Protein AF-L0RUQ9-F1 (afdb_monomer_lite)

Radius of gyration: 34.89 Å; chains: 1; bounding box: 104×54×114 Å

Structure (mmCIF, N/CA/C/O backbone):
data_AF-L0RUQ9-F1
#
_entry.id   AF-L0RUQ9-F1
#
loop_
_atom_site.group_PDB
_atom_site.id
_atom_site.type_symbol
_atom_site.label_atom_id
_atom_site.label_alt_id
_atom_site.label_comp_id
_atom_site.label_asym_id
_atom_site.label_entity_id
_atom_site.label_seq_id
_atom_site.pdbx_PDB_ins_code
_atom_site.Cartn_x
_atom_site.Cartn_y
_atom_site.Cartn_z
_atom_site.occupancy
_atom_site.B_iso_or_equiv
_atom_site.auth_seq_id
_atom_site.auth_comp_id
_atom_site.auth_asym_id
_atom_site.auth_atom_id
_atom_site.pdbx_PDB_model_num
ATOM 1 N N . MET A 1 1 ? 51.237 6.791 -92.100 1.00 46.12 1 MET A N 1
ATOM 2 C CA . MET A 1 1 ? 50.442 5.855 -91.265 1.00 46.12 1 MET A CA 1
ATOM 3 C C . MET A 1 1 ? 50.850 5.993 -89.799 1.00 46.12 1 MET A C 1
ATOM 5 O O . MET A 1 1 ? 51.920 5.509 -89.485 1.00 46.12 1 MET A O 1
ATOM 9 N N . ASN A 1 2 ? 50.072 6.649 -88.916 1.00 49.84 2 ASN A N 1
ATOM 10 C CA . ASN A 1 2 ? 50.153 6.390 -87.453 1.00 49.84 2 ASN A CA 1
ATOM 11 C C . ASN A 1 2 ? 49.054 7.020 -86.558 1.00 49.84 2 ASN A C 1
ATOM 13 O O . ASN A 1 2 ? 49.211 7.075 -85.346 1.00 49.84 2 ASN A O 1
ATOM 17 N N . LYS A 1 3 ? 47.892 7.437 -87.088 1.00 50.59 3 LYS A N 1
ATOM 18 C CA . LYS A 1 3 ? 46.788 7.983 -86.256 1.00 50.59 3 LYS A CA 1
ATOM 19 C C . LYS A 1 3 ? 45.734 6.953 -85.799 1.00 50.59 3 LYS A C 1
ATOM 21 O O . LYS A 1 3 ? 44.790 7.316 -85.106 1.00 50.59 3 LYS A O 1
ATOM 26 N N . ARG A 1 4 ? 45.867 5.664 -86.155 1.00 50.97 4 ARG A N 1
ATOM 27 C CA . ARG A 1 4 ? 44.864 4.617 -85.831 1.00 50.97 4 ARG A CA 1
ATOM 28 C C . ARG A 1 4 ? 45.155 3.792 -84.561 1.00 50.97 4 ARG A C 1
ATOM 30 O O . ARG A 1 4 ? 44.240 3.133 -84.081 1.00 50.97 4 ARG A O 1
ATOM 37 N N . LYS A 1 5 ? 46.364 3.844 -83.978 1.00 49.47 5 LYS A N 1
ATOM 38 C CA . LYS A 1 5 ? 46.719 3.039 -82.783 1.00 49.47 5 LYS A CA 1
ATOM 39 C C . LYS A 1 5 ? 46.381 3.700 -81.432 1.00 49.47 5 LY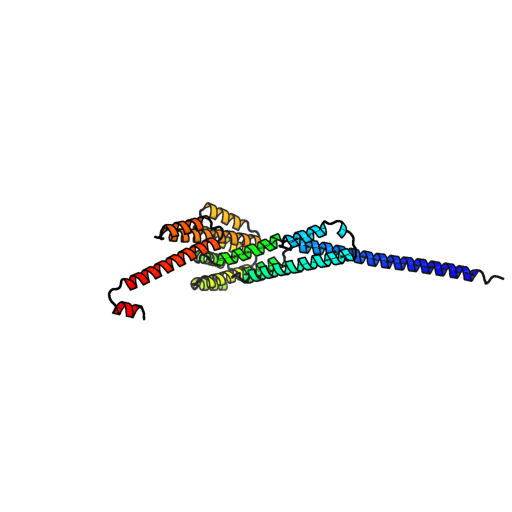S A C 1
ATOM 41 O O . LYS A 1 5 ? 46.064 2.986 -80.490 1.00 49.47 5 LYS A O 1
ATOM 46 N N . GLN A 1 6 ? 46.342 5.034 -81.335 1.00 48.69 6 GLN A N 1
ATOM 47 C CA . GLN A 1 6 ? 46.054 5.731 -80.064 1.00 48.69 6 GLN A CA 1
ATOM 48 C C . GLN A 1 6 ? 44.575 5.693 -79.633 1.00 48.69 6 GLN A C 1
ATOM 50 O O . GLN A 1 6 ? 44.293 5.644 -78.439 1.00 48.69 6 GLN A O 1
ATOM 55 N N . LYS A 1 7 ? 43.614 5.637 -80.570 1.00 46.56 7 LYS A N 1
ATOM 56 C CA . LYS A 1 7 ? 42.178 5.618 -80.220 1.00 46.56 7 LYS A CA 1
ATOM 57 C C . LYS A 1 7 ? 41.709 4.311 -79.560 1.00 46.56 7 LYS A C 1
ATOM 59 O O . LYS A 1 7 ? 40.755 4.347 -78.794 1.00 46.56 7 LYS A O 1
ATOM 64 N N . ARG A 1 8 ? 42.372 3.171 -79.806 1.00 46.38 8 ARG A N 1
ATOM 65 C CA . ARG A 1 8 ? 42.011 1.881 -79.175 1.00 46.38 8 ARG A CA 1
ATOM 66 C C . ARG A 1 8 ? 42.499 1.763 -77.727 1.00 46.38 8 ARG A C 1
ATOM 68 O O . ARG A 1 8 ? 41.815 1.152 -76.917 1.00 46.38 8 ARG A O 1
ATOM 75 N N . ILE A 1 9 ? 43.625 2.393 -77.391 1.00 47.91 9 ILE A N 1
ATOM 76 C CA . ILE A 1 9 ? 44.178 2.387 -76.026 1.00 47.91 9 ILE A CA 1
ATOM 77 C C . ILE A 1 9 ? 43.346 3.300 -75.108 1.00 47.91 9 ILE A C 1
ATOM 79 O O . ILE A 1 9 ? 43.017 2.910 -73.994 1.00 47.91 9 ILE A O 1
ATOM 83 N N . PHE A 1 10 ? 42.899 4.461 -75.603 1.00 44.94 10 PHE A N 1
ATOM 84 C CA . PHE A 1 10 ? 42.039 5.376 -74.835 1.00 44.94 10 PHE A CA 1
ATOM 85 C C . PHE A 1 10 ? 40.630 4.806 -74.566 1.00 44.94 10 PHE A C 1
ATOM 87 O O . PHE A 1 10 ? 40.060 5.029 -73.497 1.00 44.94 10 PHE A O 1
ATOM 94 N N . LEU A 1 11 ? 40.078 4.017 -75.498 1.00 43.88 11 LEU A N 1
ATOM 95 C CA . LEU A 1 11 ? 38.809 3.307 -75.283 1.00 43.88 11 LEU A CA 1
ATOM 96 C C . LEU A 1 11 ? 38.955 2.160 -74.263 1.00 43.88 11 LEU A C 1
ATOM 98 O O . LEU A 1 11 ? 38.075 1.960 -73.436 1.00 43.88 11 LEU A O 1
ATOM 102 N N . GLY A 1 12 ? 40.086 1.443 -74.275 1.00 43.81 12 GLY A N 1
ATOM 103 C CA . GLY A 1 12 ? 40.372 0.382 -73.302 1.00 43.81 12 GLY A CA 1
ATOM 104 C C . GLY A 1 12 ? 40.546 0.901 -71.870 1.00 43.81 12 GLY A C 1
ATOM 105 O O . GLY A 1 12 ? 39.986 0.326 -70.942 1.00 43.81 12 GLY A O 1
ATOM 106 N N . PHE A 1 13 ? 41.249 2.026 -71.686 1.00 45.53 13 PHE A N 1
ATOM 107 C CA . PHE A 1 13 ? 41.431 2.647 -70.366 1.00 45.53 13 PHE A CA 1
ATOM 108 C C . PHE A 1 13 ? 40.157 3.311 -69.819 1.00 45.53 13 PHE A C 1
ATOM 110 O O . PHE A 1 13 ? 39.930 3.273 -68.613 1.00 45.53 13 PHE A O 1
ATOM 117 N N . SER A 1 14 ? 39.299 3.876 -70.676 1.00 50.41 14 SER A N 1
ATOM 118 C CA . SER A 1 14 ? 38.022 4.469 -70.239 1.00 50.41 14 SER A CA 1
ATOM 119 C C . SER A 1 14 ? 36.991 3.417 -69.821 1.00 50.41 14 SER A C 1
ATOM 121 O O . SER A 1 14 ? 36.305 3.622 -68.824 1.00 50.41 14 SER A O 1
ATOM 123 N N . ILE A 1 15 ? 36.934 2.260 -70.492 1.00 48.50 15 ILE A N 1
ATOM 124 C CA . ILE A 1 15 ? 36.082 1.132 -70.076 1.00 48.50 15 ILE A CA 1
ATOM 125 C C . ILE A 1 15 ? 36.589 0.523 -68.756 1.00 48.50 15 ILE A C 1
ATOM 127 O O . ILE A 1 15 ? 35.786 0.244 -67.868 1.00 48.50 15 ILE A O 1
ATOM 131 N N . LEU A 1 16 ? 37.910 0.384 -68.576 1.00 43.59 16 LEU A N 1
ATOM 132 C CA . LEU A 1 16 ? 38.489 -0.114 -67.321 1.00 43.59 16 LEU A CA 1
ATOM 133 C C . LEU A 1 16 ? 38.236 0.851 -66.147 1.00 43.59 16 LEU A C 1
ATOM 135 O O . LEU A 1 16 ? 37.851 0.416 -65.066 1.00 43.59 16 LEU A O 1
ATOM 139 N N . ALA A 1 17 ? 38.381 2.163 -66.361 1.00 52.00 17 ALA A N 1
ATOM 140 C CA . ALA A 1 17 ? 38.096 3.180 -65.346 1.00 52.00 17 ALA A CA 1
ATOM 141 C C . ALA A 1 17 ? 36.600 3.252 -64.983 1.00 52.00 17 ALA A C 1
ATOM 143 O O . ALA A 1 17 ? 36.269 3.453 -63.816 1.00 52.00 17 ALA A O 1
ATOM 144 N N . PHE A 1 18 ? 35.699 3.036 -65.949 1.00 47.75 18 PHE A N 1
ATOM 145 C CA . PHE A 1 18 ? 34.250 2.982 -65.719 1.00 47.75 18 PHE A CA 1
ATOM 146 C C . PHE A 1 18 ? 33.821 1.708 -64.969 1.00 47.75 18 PHE A C 1
ATOM 148 O O . PHE A 1 18 ? 32.913 1.745 -64.140 1.00 47.75 18 PHE A O 1
ATOM 155 N N . LEU A 1 19 ? 34.494 0.576 -65.203 1.00 45.56 19 LEU A N 1
ATOM 156 C CA . LEU A 1 19 ? 34.263 -0.674 -64.468 1.00 45.56 19 LEU A CA 1
ATOM 157 C C . LEU A 1 19 ? 34.818 -0.624 -63.036 1.00 45.56 19 LEU A C 1
ATOM 159 O O . LEU A 1 19 ? 34.166 -1.096 -62.109 1.00 45.56 19 LEU A O 1
ATOM 163 N N . VAL A 1 20 ? 35.981 -0.001 -62.821 1.00 50.34 20 VAL A N 1
ATOM 164 C CA . VAL A 1 20 ? 36.554 0.178 -61.475 1.00 50.34 20 VAL A CA 1
ATOM 165 C C . VAL A 1 20 ? 35.748 1.191 -60.653 1.00 50.34 20 VAL A C 1
ATOM 167 O O . VAL A 1 20 ? 35.528 0.956 -59.463 1.00 50.34 20 VAL A O 1
ATOM 170 N N . SER A 1 21 ? 35.244 2.272 -61.265 1.00 49.44 21 SER A N 1
ATOM 171 C CA . SER A 1 21 ? 34.395 3.266 -60.587 1.00 49.44 21 SER A CA 1
ATOM 172 C C . SER A 1 21 ? 32.993 2.736 -60.266 1.00 49.44 21 SER A C 1
ATOM 174 O O . SER A 1 21 ? 32.465 3.005 -59.189 1.00 49.44 21 SER A O 1
ATOM 176 N N . SER A 1 22 ? 32.404 1.915 -61.142 1.00 50.03 22 SER A N 1
ATOM 177 C CA . SER A 1 22 ? 31.130 1.239 -60.862 1.00 50.03 22 SER A CA 1
ATOM 178 C C . SER A 1 22 ? 31.280 0.118 -59.830 1.00 50.03 22 SER A C 1
ATOM 180 O O . SER A 1 22 ? 30.417 -0.007 -58.968 1.00 50.03 22 SER A O 1
ATOM 182 N N . ALA A 1 23 ? 32.388 -0.630 -59.814 1.00 53.47 23 ALA A N 1
ATOM 183 C CA . ALA A 1 23 ? 32.663 -1.617 -58.767 1.00 53.47 23 ALA A CA 1
ATOM 184 C C . ALA A 1 23 ? 32.871 -0.968 -57.386 1.00 53.47 23 ALA A C 1
ATOM 186 O O . ALA A 1 23 ? 32.328 -1.456 -56.398 1.00 53.47 23 ALA A O 1
ATOM 187 N N . THR A 1 24 ? 33.586 0.161 -57.302 1.00 52.94 24 THR A N 1
ATOM 188 C CA . THR A 1 24 ? 33.735 0.915 -56.040 1.00 52.94 24 THR A CA 1
ATOM 189 C C . THR A 1 24 ? 32.438 1.596 -55.606 1.00 52.94 24 THR A C 1
ATOM 191 O O . THR A 1 24 ? 32.139 1.600 -54.412 1.00 52.94 24 THR A O 1
ATOM 194 N N . ALA A 1 25 ? 31.620 2.105 -56.533 1.00 53.22 25 ALA A N 1
ATOM 195 C CA . ALA A 1 25 ? 30.288 2.635 -56.230 1.00 53.22 25 ALA A CA 1
ATOM 196 C C . ALA A 1 25 ? 29.320 1.535 -55.754 1.00 53.22 25 ALA A C 1
ATOM 198 O O . ALA A 1 25 ? 28.625 1.707 -54.759 1.00 53.22 25 ALA A O 1
ATOM 199 N N . ILE A 1 26 ? 29.311 0.366 -56.402 1.00 54.00 26 ILE A N 1
ATOM 200 C CA . ILE A 1 26 ? 28.498 -0.785 -55.983 1.00 54.00 26 ILE A CA 1
ATOM 201 C C . ILE A 1 26 ? 28.979 -1.313 -54.630 1.00 54.00 26 ILE A C 1
ATOM 203 O O . ILE A 1 26 ? 28.145 -1.576 -53.772 1.00 54.00 26 ILE A O 1
ATOM 207 N N . TRP A 1 27 ? 30.293 -1.401 -54.397 1.00 49.66 27 TRP A N 1
ATOM 208 C CA . TRP A 1 27 ? 30.869 -1.829 -53.118 1.00 49.66 27 TRP A CA 1
ATOM 209 C C . TRP A 1 27 ? 30.574 -0.846 -51.980 1.00 49.66 27 TRP A C 1
ATOM 211 O O . TRP A 1 27 ? 30.201 -1.266 -50.890 1.00 49.66 27 TRP A O 1
ATOM 221 N N . THR A 1 28 ? 30.660 0.465 -52.223 1.00 53.38 28 THR A N 1
ATOM 222 C CA . THR A 1 28 ? 30.284 1.482 -51.224 1.00 53.38 28 THR A CA 1
ATOM 223 C C . THR A 1 28 ? 28.780 1.496 -50.954 1.00 53.38 28 THR A C 1
ATOM 225 O O . THR A 1 28 ? 28.390 1.613 -49.793 1.00 53.38 28 THR A O 1
ATOM 228 N N . ILE A 1 29 ? 27.928 1.308 -51.970 1.00 56.28 29 ILE A N 1
ATOM 229 C CA . ILE A 1 29 ? 26.465 1.184 -51.816 1.00 56.28 29 ILE A CA 1
ATOM 230 C C . ILE A 1 29 ? 26.085 -0.113 -51.084 1.00 56.28 29 ILE A C 1
ATOM 232 O O . ILE A 1 29 ? 25.212 -0.090 -50.218 1.00 56.28 29 ILE A O 1
ATOM 236 N N . TRP A 1 30 ? 26.742 -1.236 -51.385 1.00 53.12 30 TRP A N 1
ATOM 237 C CA . TRP A 1 30 ? 26.554 -2.498 -50.661 1.00 53.12 30 TRP A CA 1
ATOM 238 C C . TRP A 1 30 ? 27.002 -2.371 -49.208 1.00 53.12 30 TRP A C 1
ATOM 240 O O . TRP A 1 30 ? 26.191 -2.597 -48.317 1.00 53.12 30 TRP A O 1
ATOM 250 N N . ASN A 1 31 ? 28.217 -1.879 -48.948 1.00 54.69 31 ASN A N 1
ATOM 251 C CA . ASN A 1 31 ? 28.706 -1.676 -47.583 1.00 54.69 31 ASN A CA 1
ATOM 252 C C . ASN A 1 31 ? 27.837 -0.700 -46.784 1.00 54.69 31 ASN A C 1
ATOM 254 O O . ASN A 1 31 ? 27.581 -0.933 -45.608 1.00 54.69 31 ASN A O 1
ATOM 258 N N . THR A 1 32 ? 27.344 0.387 -47.384 1.00 56.47 32 THR A N 1
ATOM 259 C CA . THR A 1 32 ? 26.442 1.316 -46.675 1.00 56.47 32 THR A CA 1
ATOM 260 C C . THR A 1 32 ? 25.066 0.707 -46.411 1.00 56.47 32 THR A C 1
ATOM 262 O O . THR A 1 32 ? 24.493 0.951 -45.347 1.00 56.47 32 THR A O 1
ATOM 265 N N . LYS A 1 33 ? 24.536 -0.114 -47.323 1.00 59.59 33 LYS A N 1
ATOM 266 C CA . LYS A 1 33 ? 23.258 -0.818 -47.147 1.00 59.59 33 LYS A CA 1
ATOM 267 C C . LYS A 1 33 ? 23.356 -1.945 -46.114 1.00 59.59 33 LYS A C 1
ATOM 269 O O . LYS A 1 33 ? 22.476 -2.054 -45.262 1.00 59.59 33 LYS A O 1
ATOM 274 N N . ASP A 1 34 ? 24.437 -2.716 -46.136 1.00 59.06 34 ASP A N 1
ATOM 275 C CA . ASP A 1 34 ? 24.695 -3.799 -45.186 1.00 59.06 34 ASP A CA 1
ATOM 276 C C . ASP A 1 34 ? 25.001 -3.252 -43.786 1.00 59.06 34 ASP A C 1
ATOM 278 O O . ASP A 1 34 ? 24.403 -3.712 -42.812 1.00 59.06 34 ASP A O 1
ATOM 282 N N . ASN A 1 35 ? 25.793 -2.176 -43.676 1.00 61.38 35 ASN A N 1
ATOM 283 C CA . ASN A 1 35 ? 26.019 -1.479 -42.403 1.00 61.38 35 ASN A CA 1
ATOM 284 C C . ASN A 1 35 ? 24.721 -0.897 -41.821 1.00 61.38 35 ASN A C 1
ATOM 286 O O . ASN A 1 35 ? 24.500 -0.949 -40.609 1.00 61.38 35 ASN A O 1
ATOM 290 N N . LYS A 1 36 ? 23.829 -0.365 -42.667 1.00 63.22 36 LYS A N 1
ATOM 291 C CA . LYS A 1 36 ? 22.528 0.158 -42.225 1.00 63.22 36 LYS A CA 1
ATOM 292 C C . LYS A 1 36 ? 21.606 -0.958 -41.723 1.00 63.22 36 LYS A C 1
ATOM 294 O O . LYS A 1 36 ? 21.000 -0.798 -40.665 1.00 63.22 36 LYS A O 1
ATOM 299 N N . ASN A 1 37 ? 21.536 -2.085 -42.433 1.00 63.91 37 ASN A N 1
ATOM 300 C CA . ASN A 1 37 ? 20.735 -3.247 -42.031 1.00 63.91 37 ASN A CA 1
ATOM 301 C C . ASN A 1 37 ? 21.266 -3.898 -40.747 1.00 63.91 37 ASN A C 1
ATOM 303 O O . ASN A 1 37 ? 20.485 -4.327 -39.900 1.00 63.91 37 ASN A O 1
ATOM 307 N N . PHE A 1 38 ? 22.587 -3.957 -40.578 1.00 68.50 38 PHE A N 1
ATOM 308 C CA . PHE A 1 38 ? 23.215 -4.434 -39.348 1.00 68.50 38 PHE A CA 1
ATOM 309 C C . PHE A 1 38 ? 22.899 -3.509 -38.163 1.00 68.50 38 PHE A C 1
ATOM 311 O O . PHE A 1 38 ? 22.444 -3.980 -37.123 1.00 68.50 38 PHE A O 1
ATOM 318 N N . SER A 1 39 ? 23.009 -2.188 -38.351 1.00 78.62 39 SER A N 1
ATOM 319 C CA . SER A 1 39 ? 22.650 -1.201 -37.323 1.00 78.62 39 SER A CA 1
ATOM 320 C C . SER A 1 39 ? 21.162 -1.243 -36.940 1.00 78.62 39 SER A C 1
ATOM 322 O O . SER A 1 39 ? 20.822 -1.113 -35.764 1.00 78.62 39 SER A O 1
ATOM 324 N N . GLU A 1 40 ? 20.252 -1.435 -37.903 1.00 82.62 40 GLU A N 1
ATOM 325 C CA . GLU A 1 40 ? 18.818 -1.614 -37.623 1.00 82.62 40 GLU A CA 1
ATOM 326 C C . GLU A 1 40 ? 18.562 -2.900 -36.830 1.00 82.62 40 GLU A C 1
ATOM 328 O O . GLU A 1 40 ? 17.836 -2.888 -35.835 1.00 82.62 40 GLU A O 1
ATOM 333 N N . TYR A 1 41 ? 19.195 -3.998 -37.234 1.00 85.12 41 TYR A N 1
ATOM 334 C CA . TYR A 1 41 ? 19.076 -5.282 -36.559 1.00 85.12 41 TYR A CA 1
ATOM 335 C C . TYR A 1 41 ? 19.571 -5.218 -35.102 1.00 85.12 41 TYR A C 1
ATOM 337 O O . TYR A 1 41 ? 18.863 -5.659 -34.196 1.00 85.12 41 TYR A O 1
ATOM 345 N N . GLU A 1 42 ? 20.727 -4.603 -34.838 1.00 86.50 42 GLU A N 1
ATOM 346 C CA . GLU A 1 42 ? 21.227 -4.424 -33.469 1.00 86.50 42 GLU A CA 1
ATOM 347 C C . GLU A 1 42 ? 20.263 -3.609 -32.600 1.00 86.50 42 GLU A C 1
ATOM 349 O O . GLU A 1 42 ? 19.994 -3.985 -31.455 1.00 86.50 42 GLU A O 1
ATOM 354 N N . LYS A 1 43 ? 19.691 -2.528 -33.147 1.00 91.81 43 LYS A N 1
ATOM 355 C CA . LYS A 1 43 ? 18.683 -1.718 -32.444 1.00 91.81 43 LYS A CA 1
ATOM 356 C C . LYS A 1 43 ? 17.463 -2.549 -32.065 1.00 91.81 43 LYS A C 1
ATOM 358 O O . LYS A 1 43 ? 17.014 -2.465 -30.924 1.00 91.81 43 LYS A O 1
ATOM 363 N N . LEU A 1 44 ? 16.974 -3.387 -32.979 1.00 93.31 44 LEU A N 1
ATOM 364 C CA . LEU A 1 44 ? 15.847 -4.281 -32.719 1.00 93.31 44 LEU A CA 1
ATOM 365 C C . LEU A 1 44 ? 16.174 -5.315 -31.633 1.00 93.31 44 LEU A C 1
ATOM 367 O O . LEU A 1 44 ? 15.354 -5.563 -30.755 1.00 93.31 44 LEU A O 1
ATOM 371 N N . ILE A 1 45 ? 17.381 -5.887 -31.622 1.00 92.38 45 ILE A N 1
ATOM 372 C CA . ILE A 1 45 ? 17.792 -6.820 -30.562 1.00 92.38 45 ILE A CA 1
ATOM 373 C C . ILE A 1 45 ? 17.850 -6.129 -29.194 1.00 92.38 45 ILE A C 1
ATOM 375 O O . ILE A 1 45 ? 17.398 -6.698 -28.197 1.00 92.38 45 ILE A O 1
ATOM 379 N N . GLN A 1 46 ? 18.379 -4.905 -29.122 1.00 93.56 46 GLN A N 1
ATOM 380 C CA . GLN A 1 46 ? 18.401 -4.141 -27.870 1.00 93.56 46 GLN A CA 1
ATOM 381 C C . GLN A 1 46 ? 16.994 -3.764 -27.405 1.00 93.56 46 GLN A C 1
ATOM 383 O O . GLN A 1 46 ? 16.685 -3.856 -26.217 1.00 93.56 46 GLN A O 1
ATOM 388 N N . GLU A 1 47 ? 16.121 -3.398 -28.337 1.00 95.94 47 GLU A N 1
ATOM 389 C CA . GLU A 1 47 ? 14.719 -3.126 -28.055 1.00 95.94 47 GLU A CA 1
ATOM 390 C C . GLU A 1 47 ? 13.992 -4.374 -27.540 1.00 95.94 47 GLU A C 1
ATOM 392 O O . GLU A 1 47 ? 13.341 -4.311 -26.502 1.00 95.94 47 GLU A O 1
ATOM 397 N N . LEU A 1 48 ? 14.186 -5.536 -28.168 1.00 95.69 48 LEU A N 1
ATOM 398 C CA . LEU A 1 48 ? 13.627 -6.802 -27.693 1.00 95.69 48 LEU A CA 1
ATOM 399 C C . LEU A 1 48 ? 14.109 -7.145 -26.275 1.00 95.69 48 LEU A C 1
ATOM 401 O O . LEU A 1 48 ? 13.301 -7.529 -25.431 1.00 95.69 48 LEU A O 1
ATOM 405 N N . LYS A 1 49 ? 15.405 -6.961 -25.978 1.00 95.75 49 LYS A N 1
ATOM 406 C CA . LYS A 1 49 ? 15.955 -7.138 -24.620 1.00 95.75 49 LYS A CA 1
ATOM 407 C C . LYS A 1 49 ? 15.304 -6.190 -23.614 1.00 95.75 49 LYS A C 1
ATOM 409 O O . LYS A 1 49 ? 14.967 -6.617 -22.511 1.00 95.75 49 LYS A O 1
ATOM 414 N N . LYS A 1 50 ? 15.117 -4.922 -23.987 1.00 96.06 50 LYS A N 1
ATOM 415 C CA . LYS A 1 50 ? 14.459 -3.917 -23.146 1.00 96.06 50 LYS A CA 1
ATOM 416 C C . LYS A 1 50 ? 13.012 -4.313 -22.848 1.00 96.06 50 LYS A C 1
ATOM 418 O O . LYS A 1 50 ? 12.632 -4.365 -21.685 1.00 96.06 50 LYS A O 1
ATOM 423 N N . GLU A 1 51 ? 12.227 -4.637 -23.870 1.00 96.38 51 GLU A N 1
ATOM 424 C CA . GLU A 1 51 ? 10.810 -4.982 -23.709 1.00 96.38 51 GLU A CA 1
ATOM 425 C C . GLU A 1 51 ? 10.618 -6.281 -22.910 1.00 96.38 51 GLU A C 1
ATOM 427 O O . GLU A 1 51 ? 9.776 -6.337 -22.012 1.00 96.38 51 GLU A O 1
ATOM 432 N N . LYS A 1 52 ? 11.471 -7.288 -23.148 1.00 96.44 52 LYS A N 1
ATOM 433 C CA . LYS A 1 52 ? 11.552 -8.526 -22.353 1.00 96.44 52 LYS A CA 1
ATOM 434 C C . LYS A 1 52 ? 11.805 -8.258 -20.872 1.00 96.44 52 LYS A C 1
ATOM 436 O O . LYS A 1 52 ? 11.251 -8.943 -20.016 1.00 96.44 52 LYS A O 1
ATOM 441 N N . ASN A 1 53 ? 12.675 -7.300 -20.559 1.00 96.50 53 ASN A N 1
ATOM 442 C CA . ASN A 1 53 ? 12.984 -6.963 -19.176 1.00 96.50 53 ASN A CA 1
ATOM 443 C C . ASN A 1 53 ? 11.819 -6.258 -18.483 1.00 96.50 53 ASN A C 1
ATOM 445 O O . ASN A 1 53 ? 11.757 -6.326 -17.264 1.00 96.50 53 ASN A O 1
ATOM 449 N N . LEU A 1 54 ? 10.909 -5.617 -19.219 1.00 96.19 54 LEU A N 1
ATOM 450 C CA . LEU A 1 54 ? 9.785 -4.854 -18.669 1.00 96.19 54 LEU A CA 1
ATOM 451 C C . LEU A 1 54 ? 8.494 -5.670 -18.508 1.00 96.19 54 LEU A C 1
ATOM 453 O O . LEU A 1 54 ? 7.683 -5.338 -17.640 1.00 96.19 54 LEU A O 1
ATOM 457 N N . VAL A 1 55 ? 8.304 -6.716 -19.316 1.00 96.81 55 VAL A N 1
ATOM 458 C CA . VAL A 1 55 ? 7.052 -7.488 -19.354 1.00 96.81 55 VAL A CA 1
ATOM 459 C C . VAL A 1 55 ? 6.874 -8.388 -18.140 1.00 96.81 55 VAL A C 1
ATOM 461 O O . VAL A 1 55 ? 7.802 -9.079 -17.716 1.00 96.81 55 VAL A O 1
ATOM 464 N N . LEU A 1 56 ? 5.668 -8.364 -17.561 1.00 96.56 56 LEU A N 1
ATOM 465 C CA . LEU A 1 56 ? 5.298 -9.223 -16.434 1.00 96.56 56 LEU A CA 1
ATOM 466 C C . LEU A 1 56 ? 4.879 -10.614 -16.906 1.00 96.56 56 LEU A C 1
ATOM 468 O O . LEU A 1 56 ? 5.185 -11.599 -16.237 1.00 96.56 56 LEU A O 1
ATOM 472 N N . SER A 1 57 ? 4.180 -10.701 -18.042 1.00 96.56 57 SER A N 1
ATOM 473 C CA . SER A 1 57 ? 3.687 -11.964 -18.593 1.00 96.56 57 SER A CA 1
ATOM 474 C C . SER A 1 57 ? 4.823 -12.984 -18.813 1.00 96.56 57 SER A C 1
ATOM 476 O O . SER A 1 57 ? 5.697 -12.755 -19.659 1.00 96.56 57 SER A O 1
ATOM 478 N N . PRO A 1 58 ? 4.799 -14.144 -18.118 1.00 95.56 58 PRO A N 1
ATOM 479 C CA . PRO A 1 58 ? 5.817 -15.183 -18.282 1.00 95.56 58 PRO A CA 1
ATOM 480 C C . PRO A 1 58 ? 5.890 -15.727 -19.711 1.00 95.56 58 PRO A C 1
ATOM 482 O O . PRO A 1 58 ? 6.976 -16.008 -20.211 1.00 95.56 58 PRO A O 1
ATOM 485 N N . GLU A 1 59 ? 4.745 -15.832 -20.386 1.00 96.69 59 GLU A N 1
ATOM 486 C CA . GLU A 1 59 ? 4.648 -16.293 -21.773 1.00 96.69 59 GLU A CA 1
ATOM 487 C C . GLU A 1 59 ? 5.401 -15.362 -22.731 1.00 96.69 59 GLU A C 1
ATOM 489 O O . GLU A 1 59 ? 6.242 -15.808 -23.510 1.00 96.69 59 GLU A O 1
ATOM 494 N N . HIS A 1 60 ? 5.158 -14.053 -22.635 1.00 97.06 60 HIS A N 1
ATOM 495 C CA . HIS A 1 60 ? 5.793 -13.054 -23.498 1.00 97.06 60 HIS A CA 1
ATOM 496 C C . HIS A 1 60 ? 7.288 -12.912 -23.196 1.00 97.06 60 HIS A C 1
ATOM 498 O O . HIS A 1 60 ? 8.096 -12.730 -24.109 1.00 97.06 60 HIS A O 1
ATOM 504 N N . LYS A 1 61 ? 7.672 -13.062 -21.923 1.00 95.75 61 LYS A N 1
ATOM 505 C CA . LYS A 1 61 ? 9.076 -13.103 -21.511 1.00 95.75 61 LYS A CA 1
ATOM 506 C C . LYS A 1 61 ? 9.796 -14.305 -22.116 1.00 95.75 61 LYS A C 1
ATOM 508 O O . LYS A 1 61 ? 10.832 -14.124 -22.755 1.00 95.75 61 LYS A O 1
ATOM 513 N N . LYS A 1 62 ? 9.209 -15.502 -21.994 1.00 95.31 62 LYS A N 1
ATOM 514 C CA . LYS A 1 62 ? 9.734 -16.728 -22.605 1.00 95.31 62 LYS A CA 1
ATOM 515 C C . LYS A 1 62 ? 9.841 -16.585 -24.121 1.00 95.31 62 LYS A C 1
ATOM 517 O O . LYS A 1 62 ? 10.879 -16.894 -24.685 1.00 95.31 62 LYS A O 1
ATOM 522 N N . LYS A 1 63 ? 8.824 -16.022 -24.777 1.00 94.56 63 LYS A N 1
ATOM 523 C CA . LYS A 1 63 ? 8.835 -15.777 -26.225 1.00 94.56 63 LYS A CA 1
ATOM 524 C C . LYS A 1 63 ? 10.007 -14.899 -26.672 1.00 94.56 63 LYS A C 1
ATOM 526 O O . LYS A 1 63 ? 10.661 -15.212 -27.665 1.00 94.56 63 LYS A O 1
ATOM 531 N N . ALA A 1 64 ? 10.294 -13.816 -25.949 1.00 95.00 64 ALA A N 1
ATOM 532 C CA . ALA A 1 64 ? 11.481 -13.004 -26.214 1.00 95.00 64 ALA A CA 1
ATOM 533 C C . ALA A 1 64 ? 12.785 -13.767 -25.958 1.00 95.00 64 ALA A C 1
ATOM 535 O O . ALA A 1 64 ? 13.729 -13.620 -26.728 1.00 95.00 64 ALA A O 1
ATOM 536 N N . GLU A 1 65 ? 12.860 -14.558 -24.888 1.00 94.50 65 GLU A N 1
ATOM 537 C CA . GLU A 1 65 ? 14.046 -15.357 -24.557 1.00 94.50 65 GLU A CA 1
ATOM 538 C C . GLU A 1 65 ? 14.329 -16.423 -25.614 1.00 94.50 65 GLU A C 1
ATOM 540 O O . GLU A 1 65 ? 15.456 -16.512 -26.097 1.00 94.50 65 GLU A O 1
ATOM 545 N N . ASP A 1 66 ? 13.303 -17.152 -26.044 1.00 92.50 66 ASP A N 1
ATOM 546 C CA . ASP A 1 66 ? 13.383 -18.133 -27.124 1.00 92.50 66 ASP A CA 1
ATOM 547 C C . ASP A 1 66 ? 13.881 -17.471 -28.415 1.00 92.50 66 ASP A C 1
ATOM 549 O O . ASP A 1 66 ? 14.732 -18.019 -29.117 1.00 92.50 66 ASP A O 1
ATOM 553 N N . PHE A 1 67 ? 13.409 -16.256 -28.710 1.00 90.38 67 PHE A N 1
ATOM 554 C CA . PHE A 1 67 ? 13.865 -15.503 -29.873 1.00 90.38 67 PHE A CA 1
ATOM 555 C C . PHE A 1 67 ? 15.335 -15.069 -29.749 1.00 90.38 67 PHE A C 1
ATOM 557 O O . PHE A 1 67 ? 16.115 -15.263 -30.680 1.00 90.38 67 PHE A O 1
ATOM 564 N N . LEU A 1 68 ? 15.730 -14.507 -28.603 1.00 90.62 68 LEU A N 1
ATOM 565 C CA . LEU A 1 68 ? 17.091 -14.018 -28.350 1.00 90.62 68 LEU A CA 1
ATOM 566 C C . LEU A 1 68 ? 18.135 -15.144 -28.311 1.00 90.62 68 LEU A C 1
ATOM 568 O O . LEU A 1 68 ? 19.291 -14.918 -28.669 1.00 90.62 68 LEU A O 1
ATOM 572 N N . ASN A 1 69 ? 17.739 -16.344 -27.884 1.00 91.12 69 ASN A N 1
ATOM 573 C CA . ASN A 1 69 ? 18.642 -17.483 -27.724 1.00 91.12 69 ASN A CA 1
ATOM 574 C C . ASN A 1 69 ? 18.748 -18.359 -28.980 1.00 91.12 69 ASN A C 1
ATOM 576 O O . ASN A 1 69 ? 19.691 -19.142 -29.100 1.00 91.12 69 ASN A O 1
ATOM 580 N N . ASN A 1 70 ? 17.817 -18.242 -29.930 1.00 87.50 70 ASN A N 1
ATOM 581 C CA . ASN A 1 70 ? 17.793 -19.106 -31.104 1.00 87.50 70 ASN A CA 1
ATOM 582 C C . ASN A 1 70 ? 18.867 -18.695 -32.142 1.00 87.50 70 ASN A C 1
ATOM 584 O O . ASN A 1 70 ? 18.823 -17.579 -32.672 1.00 87.50 70 ASN A O 1
ATOM 588 N N . PRO A 1 71 ? 19.802 -19.600 -32.506 1.00 84.81 71 PRO A N 1
ATOM 589 C CA . PRO A 1 71 ? 20.868 -19.317 -33.470 1.00 84.81 71 PRO A CA 1
ATOM 590 C C . PRO A 1 71 ? 20.372 -18.836 -34.836 1.00 84.81 71 PRO A C 1
ATOM 592 O O . PRO A 1 71 ? 21.037 -18.015 -35.465 1.00 84.81 71 PRO A O 1
ATOM 595 N N . ARG A 1 72 ? 19.189 -19.287 -35.280 1.00 81.19 72 ARG A N 1
ATOM 596 C CA . ARG A 1 72 ? 18.582 -18.889 -36.562 1.00 81.19 72 ARG A CA 1
ATOM 597 C C . ARG A 1 72 ? 18.411 -17.378 -36.672 1.00 81.19 72 ARG A C 1
ATOM 599 O O . ARG A 1 72 ? 18.499 -16.826 -37.769 1.00 81.19 72 ARG A O 1
ATOM 606 N N . TYR A 1 73 ? 18.158 -16.716 -35.548 1.00 78.75 73 TYR A N 1
ATOM 607 C CA . TYR A 1 73 ? 17.874 -15.292 -35.529 1.00 78.75 73 TYR A CA 1
ATOM 608 C C . TYR A 1 73 ? 19.106 -14.429 -35.317 1.00 78.75 73 TYR A C 1
ATOM 610 O O . TYR A 1 73 ? 18.936 -13.221 -35.361 1.00 78.75 73 TYR A O 1
ATOM 618 N N . LYS A 1 74 ? 20.314 -14.998 -35.153 1.00 75.44 74 LYS A N 1
ATOM 619 C CA . LYS A 1 74 ? 21.570 -14.246 -34.946 1.00 75.44 74 LYS A CA 1
ATOM 620 C C . LYS A 1 74 ? 22.077 -13.509 -36.192 1.00 75.44 74 LYS A C 1
ATOM 622 O O . LYS A 1 74 ? 22.881 -12.593 -36.065 1.00 75.44 74 LYS A O 1
ATOM 627 N N . ASN A 1 75 ? 21.605 -13.888 -37.379 1.00 78.31 75 ASN A N 1
ATOM 628 C CA . ASN A 1 75 ? 22.017 -13.265 -38.636 1.00 78.31 75 ASN A CA 1
ATOM 629 C C . ASN A 1 75 ? 21.038 -12.155 -39.045 1.00 78.31 75 ASN A C 1
ATOM 631 O O . ASN A 1 75 ? 19.818 -12.360 -39.021 1.00 78.31 75 ASN A O 1
ATOM 635 N N . SER A 1 76 ? 21.578 -11.012 -39.484 1.00 78.75 76 SER A N 1
ATOM 636 C CA . SER A 1 76 ? 20.797 -9.897 -40.032 1.00 78.75 76 SER A CA 1
ATOM 637 C C . SER A 1 76 ? 20.268 -10.259 -41.424 1.00 78.75 76 SER A C 1
ATOM 639 O O . SER A 1 76 ? 20.959 -10.133 -42.432 1.00 78.75 76 SER A O 1
ATOM 641 N N . SER A 1 77 ? 19.039 -10.774 -41.472 1.00 82.88 77 SER A N 1
ATOM 642 C CA . SER A 1 77 ? 18.302 -11.053 -42.707 1.00 82.88 77 SER A CA 1
ATOM 643 C C . SER A 1 77 ? 16.957 -10.332 -42.689 1.00 82.88 77 SER A C 1
ATOM 645 O O . SER A 1 77 ? 16.376 -10.108 -41.626 1.00 82.88 77 SER A O 1
ATOM 647 N N . LYS A 1 78 ? 16.421 -9.999 -43.870 1.00 83.50 78 LYS A N 1
ATOM 648 C CA . LYS A 1 78 ? 15.118 -9.325 -43.993 1.00 83.50 78 LYS A CA 1
ATOM 649 C C . LYS A 1 78 ? 13.990 -10.109 -43.305 1.00 83.50 78 LYS A C 1
ATOM 651 O O . LYS A 1 78 ? 13.181 -9.522 -42.599 1.00 83.50 78 LYS A O 1
ATOM 656 N N . GLU A 1 79 ? 13.963 -11.434 -43.470 1.00 86.19 79 GLU A N 1
ATOM 657 C CA . GLU A 1 79 ? 12.976 -12.307 -42.817 1.00 86.19 79 GLU A CA 1
ATOM 658 C C . GLU A 1 79 ? 13.107 -12.266 -41.286 1.00 86.19 79 GLU A C 1
ATOM 660 O O . GLU A 1 79 ? 12.105 -12.173 -40.576 1.00 86.19 79 GLU A O 1
ATOM 665 N N . ASN A 1 80 ? 14.339 -12.298 -40.766 1.00 85.75 80 ASN A N 1
ATOM 666 C CA . ASN A 1 80 ? 14.592 -12.237 -39.328 1.00 85.75 80 ASN A CA 1
ATOM 667 C C . ASN A 1 80 ? 14.202 -10.874 -38.744 1.00 85.75 80 ASN A C 1
ATOM 669 O O . ASN A 1 80 ? 13.576 -10.833 -37.688 1.00 85.75 80 ASN A O 1
ATOM 673 N N . ILE A 1 81 ? 14.510 -9.775 -39.441 1.00 87.62 81 ILE A N 1
ATOM 674 C CA . ILE A 1 81 ? 14.132 -8.410 -39.046 1.00 87.62 81 ILE A CA 1
ATOM 675 C C . ILE A 1 81 ? 12.610 -8.290 -38.888 1.00 87.62 81 ILE A C 1
ATOM 677 O O . ILE A 1 81 ? 12.140 -7.814 -37.855 1.00 87.62 81 ILE A O 1
ATOM 681 N N . GLU A 1 82 ? 11.828 -8.768 -39.860 1.00 90.44 82 GLU A N 1
ATOM 682 C CA . GLU A 1 82 ? 10.359 -8.713 -39.791 1.00 90.44 82 GLU A CA 1
ATOM 683 C C . GLU A 1 82 ? 9.793 -9.567 -38.648 1.00 90.44 82 GLU A C 1
ATOM 685 O O . GLU A 1 82 ? 8.886 -9.141 -37.927 1.00 90.44 82 GLU A O 1
ATOM 690 N N . LYS A 1 83 ? 10.369 -10.751 -38.408 1.00 91.19 83 LYS A N 1
ATOM 691 C CA . LYS A 1 83 ? 9.978 -11.589 -37.265 1.00 91.19 83 LYS A CA 1
ATOM 692 C C . LYS A 1 83 ? 10.287 -10.918 -35.926 1.00 91.19 83 LYS A C 1
ATOM 694 O O . LYS A 1 83 ? 9.425 -10.939 -35.048 1.00 91.19 83 LYS A O 1
ATOM 699 N N . ILE A 1 84 ? 11.458 -10.289 -35.780 1.00 91.00 84 ILE A N 1
ATOM 700 C CA . ILE A 1 84 ? 11.813 -9.531 -34.570 1.00 91.00 84 ILE A CA 1
ATOM 701 C C . ILE A 1 84 ? 10.809 -8.400 -34.349 1.00 91.00 84 ILE A C 1
ATOM 703 O O . ILE A 1 84 ? 10.270 -8.278 -33.252 1.00 91.00 84 ILE A O 1
ATOM 707 N N . LYS A 1 85 ? 10.510 -7.606 -35.386 1.00 93.81 85 LYS A N 1
ATOM 708 C CA . LYS A 1 85 ? 9.541 -6.500 -35.305 1.00 93.81 85 LYS A CA 1
ATOM 709 C C . LYS A 1 85 ? 8.173 -6.976 -34.823 1.00 93.81 85 LYS A C 1
ATOM 711 O O . LYS A 1 85 ? 7.582 -6.339 -33.951 1.00 93.81 85 LYS A O 1
ATOM 716 N N . LYS A 1 86 ? 7.689 -8.112 -35.338 1.00 95.31 86 LYS A N 1
ATOM 717 C CA . LYS A 1 86 ? 6.420 -8.710 -34.900 1.00 95.31 86 LYS A CA 1
ATOM 718 C C . LYS A 1 86 ? 6.452 -9.092 -33.417 1.00 95.31 86 LYS A C 1
ATOM 720 O O . LYS A 1 86 ? 5.545 -8.713 -32.683 1.00 95.31 86 LYS A O 1
ATOM 725 N N . VAL A 1 87 ? 7.502 -9.784 -32.970 1.00 95.12 87 VAL A N 1
ATOM 726 C CA . VAL A 1 87 ? 7.649 -10.187 -31.559 1.00 95.12 87 VAL A CA 1
ATOM 727 C C . VAL A 1 87 ? 7.763 -8.967 -30.641 1.00 95.12 87 VAL A C 1
ATOM 729 O O . VAL A 1 87 ? 7.084 -8.913 -29.620 1.00 95.12 87 VAL A O 1
ATOM 732 N N . ILE A 1 88 ? 8.559 -7.960 -31.014 1.00 97.19 88 ILE A N 1
ATOM 733 C CA . ILE A 1 88 ? 8.667 -6.699 -30.263 1.00 97.19 88 ILE A CA 1
ATOM 734 C C . ILE A 1 88 ? 7.298 -6.036 -30.133 1.00 97.19 88 ILE A C 1
ATOM 736 O O . ILE A 1 88 ? 6.935 -5.619 -29.038 1.00 97.19 88 ILE A O 1
ATOM 740 N N . LYS A 1 89 ? 6.537 -5.940 -31.230 1.00 97.62 89 LYS A N 1
ATOM 741 C CA . LYS A 1 89 ? 5.205 -5.327 -31.219 1.00 97.62 89 LYS A CA 1
ATOM 742 C C . LYS A 1 89 ? 4.271 -6.041 -30.243 1.00 97.62 89 LYS A C 1
ATOM 744 O O . LYS A 1 89 ? 3.676 -5.386 -29.399 1.00 97.62 89 LYS A O 1
ATOM 749 N N . GLU A 1 90 ? 4.197 -7.366 -30.314 1.00 97.38 90 GLU A N 1
ATOM 750 C CA . GLU A 1 90 ? 3.350 -8.160 -29.417 1.00 97.38 90 GLU A CA 1
ATOM 751 C C . GLU A 1 90 ? 3.731 -7.965 -27.938 1.00 97.38 90 GLU A C 1
ATOM 753 O O . GLU A 1 90 ? 2.861 -7.758 -27.093 1.00 97.38 90 GLU A O 1
ATOM 758 N N . ILE A 1 91 ? 5.030 -7.956 -27.615 1.00 97.81 91 ILE A N 1
ATOM 759 C CA . ILE A 1 91 ? 5.498 -7.730 -26.239 1.00 97.81 91 ILE A CA 1
ATOM 760 C C . ILE A 1 91 ? 5.205 -6.296 -25.786 1.00 97.81 91 ILE A C 1
ATOM 762 O O . ILE A 1 91 ? 4.788 -6.097 -24.647 1.00 97.81 91 ILE A O 1
ATOM 766 N N . LYS A 1 92 ? 5.370 -5.298 -26.661 1.00 97.44 92 LYS A N 1
ATOM 767 C CA . LYS A 1 92 ? 5.018 -3.900 -26.370 1.00 97.44 92 LYS A CA 1
ATOM 768 C C . LYS A 1 92 ? 3.533 -3.724 -26.093 1.00 97.44 92 LYS A C 1
ATOM 770 O O . LYS A 1 92 ? 3.172 -3.037 -25.142 1.00 97.44 92 LYS A O 1
ATOM 775 N N . ASP A 1 93 ? 2.678 -4.341 -26.900 1.00 98.00 93 ASP A N 1
ATOM 776 C CA . ASP A 1 93 ? 1.228 -4.278 -26.725 1.00 98.00 93 ASP A CA 1
ATOM 777 C C . ASP A 1 93 ? 0.827 -4.876 -25.366 1.00 98.00 93 ASP A C 1
ATOM 779 O O . ASP A 1 93 ? 0.071 -4.257 -24.609 1.00 98.00 93 ASP A O 1
ATOM 783 N N . GLN A 1 94 ? 1.426 -6.011 -24.993 1.00 97.94 94 GLN A N 1
ATOM 784 C CA . GLN A 1 94 ? 1.243 -6.611 -23.671 1.00 97.94 94 GLN A CA 1
ATOM 785 C C . GLN A 1 94 ? 1.794 -5.719 -22.542 1.00 97.94 94 GLN A C 1
ATOM 787 O O . GLN A 1 94 ? 1.110 -5.497 -21.541 1.00 97.94 94 GLN A O 1
ATOM 792 N N . ASN A 1 95 ? 2.988 -5.143 -22.707 1.00 96.69 95 ASN A N 1
ATOM 793 C CA . ASN A 1 95 ? 3.580 -4.195 -21.758 1.00 96.69 95 ASN A CA 1
ATOM 794 C C . ASN A 1 95 ? 2.675 -2.985 -21.510 1.00 96.69 95 ASN A C 1
ATOM 796 O O . ASN A 1 95 ? 2.491 -2.576 -20.359 1.00 96.69 95 ASN A O 1
ATOM 800 N N . ASN A 1 96 ? 2.095 -2.438 -22.579 1.00 96.81 96 ASN A N 1
ATOM 801 C CA . ASN A 1 96 ? 1.169 -1.313 -22.536 1.00 96.81 96 ASN A CA 1
ATOM 802 C C . ASN A 1 96 ? -0.123 -1.673 -21.800 1.00 96.81 96 ASN A C 1
ATOM 804 O O . ASN A 1 96 ? -0.598 -0.876 -20.991 1.00 96.81 96 ASN A O 1
ATOM 808 N N . LYS A 1 97 ? -0.676 -2.868 -22.040 1.00 97.75 97 LYS A N 1
ATOM 809 C CA . LYS A 1 97 ? -1.847 -3.371 -21.310 1.00 97.75 97 LYS A CA 1
ATOM 810 C C . LYS A 1 97 ? -1.563 -3.475 -19.810 1.00 97.75 97 LYS A C 1
ATOM 812 O O . LYS A 1 97 ? -2.299 -2.908 -19.011 1.00 97.75 97 LYS A O 1
ATOM 817 N N . GLU A 1 98 ? -0.459 -4.115 -19.437 1.00 97.62 98 GLU A N 1
ATOM 818 C CA . GLU A 1 98 ? -0.043 -4.245 -18.036 1.00 97.62 98 GLU A CA 1
ATOM 819 C C . GLU A 1 98 ? 0.200 -2.880 -17.370 1.00 97.62 98 GLU A C 1
ATOM 821 O O . GLU A 1 98 ? -0.151 -2.687 -16.209 1.00 97.62 98 GLU A O 1
ATOM 826 N N . ASN A 1 99 ? 0.784 -1.912 -18.088 1.00 96.62 99 ASN A N 1
ATOM 827 C CA . ASN A 1 99 ? 0.979 -0.556 -17.567 1.00 96.62 99 ASN A CA 1
ATOM 828 C C . ASN A 1 99 ? -0.355 0.151 -17.315 1.00 96.62 99 ASN A C 1
ATOM 830 O O . ASN A 1 99 ? -0.510 0.776 -16.268 1.00 96.62 99 ASN A O 1
ATOM 834 N N . LYS A 1 100 ? -1.320 0.035 -18.238 1.00 97.69 100 LYS A N 1
ATOM 835 C CA . LYS A 1 100 ? -2.671 0.585 -18.054 1.00 97.69 100 LYS A CA 1
ATOM 836 C C . LYS A 1 100 ? -3.350 -0.015 -16.827 1.00 97.69 100 LYS A C 1
ATOM 838 O O . LYS A 1 100 ? -3.819 0.737 -15.987 1.00 97.69 100 LYS A O 1
ATOM 843 N N . GLU A 1 101 ? -3.294 -1.337 -16.661 1.00 97.62 101 GLU A N 1
ATOM 844 C CA . GLU A 1 101 ? -3.840 -2.005 -15.472 1.00 97.62 101 GLU A CA 1
ATOM 845 C C . GLU A 1 101 ? -3.230 -1.463 -14.168 1.00 97.62 101 GLU A C 1
ATOM 847 O O . GLU A 1 101 ? -3.942 -1.235 -13.191 1.00 97.62 101 GLU A O 1
ATOM 852 N N . ILE A 1 102 ? -1.912 -1.231 -14.134 1.00 98.19 102 ILE A N 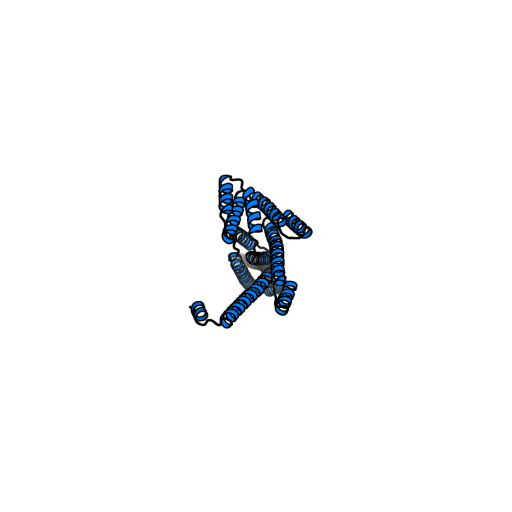1
ATOM 853 C CA . ILE A 1 102 ? -1.248 -0.667 -12.950 1.00 98.19 102 ILE A CA 1
ATOM 854 C C . ILE A 1 102 ? -1.668 0.791 -12.728 1.00 98.19 102 ILE A C 1
ATOM 856 O O . ILE A 1 102 ? -1.918 1.167 -11.586 1.00 98.19 102 ILE A O 1
ATOM 860 N N . ILE A 1 103 ? -1.780 1.606 -13.780 1.00 98.06 103 ILE A N 1
ATOM 861 C CA . ILE A 1 103 ? -2.250 3.000 -13.685 1.00 98.06 103 ILE A CA 1
ATOM 862 C C . ILE A 1 103 ? -3.686 3.054 -13.150 1.00 98.06 103 ILE A C 1
ATOM 864 O O . ILE A 1 103 ? -3.977 3.834 -12.240 1.00 98.06 103 ILE A O 1
ATOM 868 N N . ASP A 1 104 ? -4.561 2.180 -13.647 1.00 98.12 104 ASP A N 1
ATOM 869 C CA . ASP A 1 104 ? -5.942 2.065 -13.183 1.00 98.12 104 ASP A CA 1
ATOM 870 C C . ASP A 1 104 ? -5.991 1.672 -11.703 1.00 98.12 104 ASP A C 1
ATOM 872 O O . ASP A 1 104 ? -6.786 2.220 -10.940 1.00 98.12 104 ASP A O 1
ATOM 876 N N . LEU A 1 105 ? -5.109 0.774 -11.252 1.00 98.00 105 LEU A N 1
ATOM 877 C CA . LEU A 1 105 ? -4.969 0.457 -9.831 1.00 98.00 105 LEU A CA 1
ATOM 878 C C . LEU A 1 105 ? -4.442 1.654 -9.024 1.00 98.00 105 LEU A C 1
ATOM 880 O O . LEU A 1 105 ? -4.994 1.951 -7.965 1.00 98.00 105 LEU A O 1
ATOM 884 N N . ILE A 1 106 ? -3.420 2.371 -9.511 1.00 98.25 106 ILE A N 1
ATOM 885 C CA . ILE A 1 106 ? -2.867 3.560 -8.835 1.00 98.25 106 ILE A CA 1
ATOM 886 C C . ILE A 1 106 ? -3.962 4.610 -8.631 1.00 98.25 106 ILE A C 1
ATOM 888 O O . ILE A 1 106 ? -4.023 5.220 -7.565 1.00 98.25 106 ILE A O 1
ATOM 892 N N . SER A 1 107 ? -4.863 4.788 -9.601 1.00 97.38 107 SER A N 1
ATOM 893 C CA . SER A 1 107 ? -5.966 5.754 -9.504 1.00 97.38 107 SER A CA 1
ATOM 894 C C . SER A 1 107 ? -6.876 5.536 -8.282 1.00 97.38 107 SER A C 1
ATOM 896 O O . SER A 1 107 ? -7.441 6.502 -7.768 1.00 97.38 107 SER A O 1
ATOM 898 N N . LYS A 1 108 ? -6.956 4.295 -7.775 1.00 97.25 108 LYS A N 1
ATOM 899 C CA . LYS A 1 108 ? -7.781 3.896 -6.621 1.00 97.25 108 LYS A CA 1
ATOM 900 C C . LYS A 1 108 ? -7.118 4.150 -5.265 1.00 97.25 108 LYS A C 1
ATOM 902 O O . LYS A 1 108 ? -7.795 4.077 -4.242 1.00 97.25 108 LYS A O 1
ATOM 907 N N . VAL A 1 109 ? -5.814 4.434 -5.221 1.00 96.12 109 VAL A N 1
ATOM 908 C CA . VAL A 1 109 ? -5.128 4.837 -3.978 1.00 96.12 109 VAL A CA 1
ATOM 909 C C . VAL A 1 109 ? -5.744 6.149 -3.486 1.00 96.12 109 VAL A C 1
ATOM 911 O O . VAL A 1 109 ? -6.016 7.020 -4.295 1.00 96.12 109 VAL A O 1
ATOM 914 N N . LYS A 1 110 ? -5.982 6.346 -2.184 1.00 93.06 110 LYS A N 1
ATOM 915 C CA . LYS A 1 110 ? -6.620 7.596 -1.714 1.00 93.06 110 LYS A CA 1
ATOM 916 C C . LYS A 1 110 ? -5.681 8.807 -1.695 1.00 93.06 110 LYS A C 1
ATOM 918 O O . LYS A 1 110 ? -6.103 9.903 -2.038 1.00 93.06 110 LYS A O 1
ATOM 923 N N . SER A 1 111 ? -4.419 8.616 -1.312 1.00 94.19 111 SER A N 1
ATOM 924 C CA . SER A 1 111 ? -3.427 9.699 -1.226 1.00 94.19 111 SER A CA 1
ATOM 925 C C . SER A 1 111 ? -2.937 10.129 -2.611 1.00 94.19 111 SER A C 1
ATOM 927 O O . SER A 1 111 ? -2.302 9.349 -3.327 1.00 94.19 111 SER A O 1
ATOM 929 N N . ASP A 1 112 ? -3.173 11.390 -2.970 1.00 94.81 112 ASP A N 1
ATOM 930 C CA . ASP A 1 112 ? -2.693 11.967 -4.227 1.00 94.81 112 ASP A CA 1
ATOM 931 C C . ASP A 1 112 ? -1.170 12.139 -4.241 1.00 94.81 112 ASP A C 1
ATOM 933 O O . ASP A 1 112 ? -0.532 11.972 -5.286 1.00 94.81 112 ASP A O 1
ATOM 937 N N . PHE A 1 113 ? -0.565 12.418 -3.082 1.00 94.12 113 PHE A N 1
ATOM 938 C CA . PHE A 1 113 ? 0.886 12.441 -2.927 1.00 94.12 113 PHE A CA 1
ATOM 939 C C . PHE A 1 113 ? 1.503 11.093 -3.327 1.00 94.12 113 PHE A C 1
ATOM 941 O O . PHE A 1 113 ? 2.395 11.038 -4.185 1.00 94.12 113 PHE A O 1
ATOM 948 N N . LYS A 1 114 ? 0.968 9.987 -2.793 1.00 95.75 114 LYS A N 1
ATOM 949 C CA . LYS A 1 114 ? 1.422 8.630 -3.124 1.00 95.75 114 LYS A CA 1
ATOM 950 C C . LYS A 1 114 ? 1.133 8.268 -4.580 1.00 95.75 114 LYS A C 1
ATOM 952 O O . LYS A 1 114 ? 2.027 7.723 -5.228 1.00 95.75 114 LYS A O 1
ATOM 957 N N . LYS A 1 115 ? -0.037 8.622 -5.138 1.00 96.50 115 LYS A N 1
ATOM 958 C CA . LYS A 1 115 ? -0.336 8.428 -6.577 1.00 96.50 115 LYS A CA 1
ATOM 959 C C . LYS A 1 115 ? 0.742 9.039 -7.463 1.00 96.50 115 LYS A C 1
ATOM 961 O O . LYS A 1 115 ? 1.281 8.363 -8.338 1.00 96.50 115 LYS A O 1
ATOM 966 N N . LYS A 1 116 ? 1.079 10.313 -7.227 1.00 95.38 116 LYS A N 1
ATOM 967 C CA . LYS A 1 116 ? 2.083 11.039 -8.018 1.00 95.38 116 LYS A CA 1
ATOM 968 C C . LYS A 1 116 ? 3.435 10.327 -7.976 1.00 95.38 116 LYS A C 1
ATOM 970 O O . LYS A 1 116 ? 4.063 10.142 -9.017 1.00 95.38 116 LYS A O 1
ATOM 975 N N . LYS A 1 117 ? 3.865 9.893 -6.789 1.00 95.06 117 LYS A N 1
ATOM 976 C CA . LYS A 1 117 ? 5.141 9.189 -6.605 1.00 95.06 117 LYS A CA 1
ATOM 977 C C . LYS A 1 117 ? 5.144 7.796 -7.245 1.00 95.06 117 LYS A C 1
ATOM 979 O O . LYS A 1 117 ? 6.128 7.431 -7.883 1.00 95.06 117 LYS A O 1
ATOM 984 N N . LEU A 1 118 ? 4.049 7.042 -7.137 1.00 96.88 118 LEU A N 1
ATOM 985 C CA . LEU A 1 118 ? 3.898 5.722 -7.760 1.00 96.88 118 LEU A CA 1
ATOM 986 C C . LEU A 1 118 ? 3.894 5.807 -9.291 1.00 96.88 118 LEU A C 1
ATOM 988 O O . LEU A 1 118 ? 4.595 5.032 -9.934 1.00 96.88 118 LEU A O 1
ATOM 992 N N . ASN A 1 119 ? 3.191 6.786 -9.868 1.00 97.12 119 ASN A N 1
ATOM 993 C CA . ASN A 1 119 ? 3.212 7.037 -11.312 1.00 97.12 119 ASN A CA 1
ATOM 994 C C . ASN A 1 119 ? 4.614 7.424 -11.797 1.00 97.12 119 ASN A C 1
ATOM 996 O O . ASN A 1 119 ? 5.096 6.880 -12.787 1.00 97.12 119 ASN A O 1
ATOM 1000 N N . ALA A 1 120 ? 5.306 8.308 -11.071 1.00 95.12 120 ALA A N 1
ATOM 1001 C CA . ALA A 1 120 ? 6.687 8.657 -11.392 1.00 95.12 120 ALA A CA 1
ATOM 1002 C C . ALA A 1 120 ? 7.620 7.435 -11.317 1.00 95.12 120 ALA A C 1
ATOM 1004 O O . ALA A 1 120 ? 8.487 7.272 -12.174 1.00 95.12 120 ALA A O 1
ATOM 1005 N N . LYS A 1 121 ? 7.433 6.552 -10.328 1.00 95.12 121 LYS A N 1
ATOM 1006 C CA . LYS A 1 121 ? 8.193 5.301 -10.218 1.00 95.12 121 LYS A CA 1
ATOM 1007 C C . LYS A 1 121 ? 7.899 4.374 -11.401 1.00 95.12 121 LYS A C 1
ATOM 1009 O O . LYS A 1 121 ? 8.845 3.881 -12.004 1.00 95.12 121 LYS A O 1
ATOM 1014 N N . LEU A 1 122 ? 6.626 4.199 -11.773 1.00 96.38 122 LEU A N 1
ATOM 1015 C CA . LEU A 1 122 ? 6.196 3.347 -12.889 1.00 96.38 122 LEU A CA 1
ATOM 1016 C C . LEU A 1 122 ? 6.805 3.790 -14.225 1.00 96.38 122 LEU A C 1
ATOM 1018 O O . LEU A 1 122 ? 7.346 2.960 -14.950 1.00 96.38 122 LEU A O 1
ATOM 1022 N N . SER A 1 123 ? 6.795 5.093 -14.516 1.00 94.88 123 SER A N 1
ATOM 1023 C CA . SER A 1 123 ? 7.378 5.648 -15.747 1.00 94.88 123 SER A CA 1
ATOM 1024 C C . SER A 1 123 ? 8.894 5.447 -15.864 1.00 94.88 123 SER A C 1
ATOM 1026 O O . SER A 1 123 ? 9.433 5.511 -16.964 1.00 94.88 123 SER A O 1
ATOM 1028 N N . ASN A 1 124 ? 9.583 5.202 -14.745 1.00 94.44 124 ASN A N 1
ATOM 1029 C CA . ASN A 1 124 ? 11.035 5.019 -14.684 1.00 94.44 124 ASN A CA 1
ATOM 1030 C C . ASN A 1 124 ? 11.464 3.552 -14.517 1.00 94.44 124 ASN A C 1
ATOM 1032 O O . ASN A 1 124 ? 12.654 3.277 -14.338 1.00 94.44 124 ASN A O 1
ATOM 1036 N N . VAL A 1 125 ? 10.524 2.604 -14.560 1.00 94.56 125 VAL A N 1
ATOM 1037 C CA . VAL A 1 125 ? 10.831 1.181 -14.405 1.00 94.56 125 VAL A CA 1
ATOM 1038 C C . VAL A 1 125 ? 11.728 0.686 -15.539 1.00 94.56 125 VAL A C 1
ATOM 1040 O O . VAL A 1 125 ? 11.518 0.994 -16.711 1.00 94.56 125 VAL A O 1
ATOM 1043 N N . LYS A 1 126 ? 12.717 -0.137 -15.175 1.00 93.25 126 LYS A N 1
ATOM 1044 C CA . LYS A 1 126 ? 13.614 -0.827 -16.116 1.00 93.25 126 LYS A CA 1
ATOM 1045 C C . LYS A 1 126 ? 13.452 -2.347 -16.101 1.00 93.25 126 LYS A C 1
ATOM 1047 O O . LYS A 1 126 ? 13.895 -3.004 -17.038 1.00 93.25 126 LYS A O 1
ATOM 1052 N N . MET A 1 127 ? 12.830 -2.889 -15.052 1.00 95.06 127 MET A N 1
ATOM 1053 C CA . MET A 1 127 ? 12.722 -4.323 -14.799 1.00 95.06 127 MET A CA 1
ATOM 1054 C C . MET A 1 127 ? 11.307 -4.721 -14.364 1.00 95.06 127 MET A C 1
ATOM 1056 O O . MET A 1 127 ? 10.645 -4.021 -13.599 1.00 95.06 127 MET A O 1
ATOM 1060 N N . SER A 1 128 ? 10.880 -5.910 -14.779 1.00 95.06 128 SER A N 1
ATOM 1061 C CA . SER A 1 128 ? 9.574 -6.500 -14.490 1.00 95.06 128 SER A CA 1
ATOM 1062 C C . SER A 1 128 ? 9.342 -6.645 -12.988 1.00 95.06 128 SER A C 1
ATOM 1064 O O . SER A 1 128 ? 8.231 -6.451 -12.512 1.00 95.06 128 SER A O 1
ATOM 1066 N N . ASN A 1 129 ? 10.394 -6.929 -12.215 1.00 94.94 129 ASN A N 1
ATOM 1067 C CA . ASN A 1 129 ? 10.287 -7.056 -10.762 1.00 94.94 129 ASN A CA 1
ATOM 1068 C C . ASN A 1 129 ? 9.910 -5.725 -10.101 1.00 94.94 129 ASN A C 1
ATOM 1070 O O . ASN A 1 129 ? 9.063 -5.710 -9.216 1.00 94.94 129 ASN A O 1
ATOM 1074 N N . ASP A 1 130 ? 10.463 -4.600 -10.563 1.00 94.12 130 ASP A N 1
ATOM 1075 C CA . ASP A 1 130 ? 10.092 -3.280 -10.041 1.00 94.12 130 ASP A CA 1
ATOM 1076 C C . ASP A 1 130 ? 8.646 -2.937 -10.406 1.00 94.12 130 ASP A C 1
ATOM 1078 O O . ASP A 1 130 ? 7.897 -2.422 -9.575 1.00 94.12 130 ASP A O 1
ATOM 1082 N N . LYS A 1 131 ? 8.231 -3.286 -11.631 1.00 95.38 131 LYS A N 1
ATOM 1083 C CA . LYS A 1 131 ? 6.844 -3.152 -12.096 1.00 95.38 131 LYS A CA 1
ATOM 1084 C C . LYS A 1 131 ? 5.880 -3.958 -11.220 1.00 95.38 131 LYS A C 1
ATOM 1086 O O . LYS A 1 131 ? 4.857 -3.428 -10.786 1.00 95.38 131 LYS A O 1
ATOM 1091 N N . GLN A 1 132 ? 6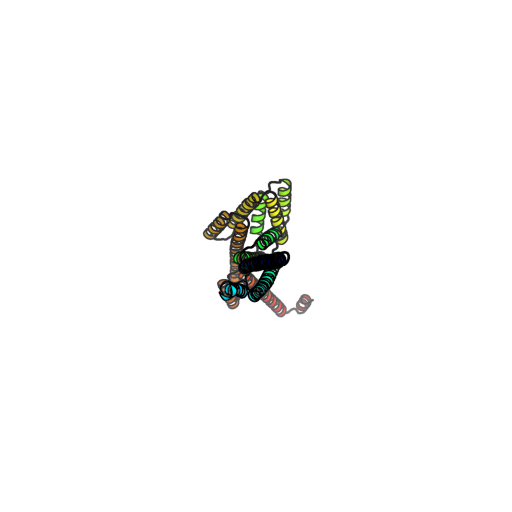.224 -5.211 -10.920 1.00 96.62 132 GLN A N 1
ATOM 1092 C CA . GLN A 1 132 ? 5.434 -6.076 -10.045 1.00 96.62 132 GLN A CA 1
ATOM 1093 C C . GLN A 1 132 ? 5.384 -5.524 -8.619 1.00 96.62 132 GLN A C 1
ATOM 1095 O O . GLN A 1 132 ? 4.305 -5.435 -8.044 1.00 96.62 132 GLN A O 1
ATOM 1100 N N . ASN A 1 133 ? 6.514 -5.062 -8.079 1.00 95.69 133 ASN A N 1
ATOM 1101 C CA . ASN A 1 133 ? 6.569 -4.450 -6.752 1.00 95.69 133 ASN A CA 1
ATOM 1102 C C . ASN A 1 133 ? 5.643 -3.225 -6.651 1.00 95.69 133 ASN A C 1
ATOM 1104 O O . ASN A 1 133 ? 4.956 -3.057 -5.646 1.00 95.69 133 ASN A O 1
ATOM 1108 N N . ILE A 1 134 ? 5.568 -2.386 -7.694 1.00 96.88 134 ILE A N 1
ATOM 1109 C CA . ILE A 1 134 ? 4.615 -1.263 -7.746 1.00 96.88 134 ILE A CA 1
ATOM 1110 C C . ILE A 1 134 ? 3.172 -1.778 -7.709 1.00 96.88 134 ILE A C 1
ATOM 1112 O O . ILE A 1 134 ? 2.384 -1.298 -6.895 1.00 96.88 134 ILE A O 1
ATOM 1116 N N . LYS A 1 135 ? 2.830 -2.768 -8.544 1.00 97.38 135 LYS A N 1
ATOM 1117 C CA . LYS A 1 135 ? 1.491 -3.381 -8.578 1.00 97.38 135 LYS A CA 1
ATOM 1118 C C . LYS A 1 135 ? 1.089 -3.956 -7.212 1.00 97.38 135 LYS A C 1
ATOM 1120 O O . LYS A 1 135 ? -0.024 -3.712 -6.737 1.00 97.38 135 LYS A O 1
ATOM 1125 N N . ASP A 1 136 ? 2.005 -4.662 -6.557 1.00 96.50 136 ASP A N 1
ATOM 1126 C CA . ASP A 1 136 ? 1.789 -5.265 -5.241 1.00 96.50 136 ASP A CA 1
ATOM 1127 C C . ASP A 1 136 ? 1.601 -4.201 -4.157 1.00 96.50 136 ASP A C 1
ATOM 1129 O O . ASP A 1 136 ? 0.709 -4.316 -3.317 1.00 96.50 136 ASP A O 1
ATOM 1133 N N . ASN A 1 137 ? 2.414 -3.144 -4.177 1.00 97.12 137 ASN A N 1
ATOM 1134 C CA . ASN A 1 137 ? 2.296 -2.037 -3.233 1.00 97.12 137 ASN A CA 1
ATOM 1135 C C . ASN A 1 137 ? 0.973 -1.293 -3.375 1.00 97.12 137 ASN A C 1
ATOM 1137 O O . ASN A 1 137 ? 0.341 -0.982 -2.372 1.00 97.12 137 ASN A O 1
ATOM 1141 N N . VAL A 1 138 ? 0.540 -1.025 -4.607 1.00 97.50 138 VAL A N 1
ATOM 1142 C CA . VAL A 1 138 ? -0.742 -0.364 -4.877 1.00 97.50 138 VAL A CA 1
ATOM 1143 C C . VAL A 1 138 ? -1.900 -1.198 -4.340 1.00 97.50 138 VAL A C 1
ATOM 1145 O O . VAL A 1 138 ? -2.758 -0.667 -3.641 1.00 97.50 138 VAL A O 1
ATOM 1148 N N . THR A 1 139 ? -1.888 -2.507 -4.598 1.00 96.31 139 THR A N 1
ATOM 1149 C CA . THR A 1 139 ? -2.910 -3.432 -4.085 1.00 96.31 139 THR A CA 1
ATOM 1150 C C . THR A 1 139 ? -2.957 -3.397 -2.556 1.00 96.31 139 THR A C 1
ATOM 1152 O O . THR A 1 139 ? -4.015 -3.192 -1.969 1.00 96.31 139 THR A O 1
ATOM 1155 N N . LYS A 1 140 ? -1.794 -3.477 -1.901 1.00 96.50 140 LYS A N 1
ATOM 1156 C CA . LYS A 1 140 ? -1.689 -3.395 -0.437 1.00 96.50 140 LYS A CA 1
ATOM 1157 C C . LYS A 1 140 ? -2.148 -2.050 0.124 1.00 96.50 140 LYS A C 1
ATOM 1159 O O . LYS A 1 140 ? -2.746 -2.021 1.192 1.00 96.50 140 LYS A O 1
ATOM 1164 N N . LEU A 1 141 ? -1.869 -0.940 -0.562 1.00 96.38 141 LEU A N 1
ATOM 1165 C CA . LEU A 1 141 ? -2.343 0.385 -0.153 1.00 96.38 141 LEU A CA 1
ATOM 1166 C C . LEU A 1 141 ? -3.869 0.469 -0.201 1.00 96.38 141 LEU A C 1
ATOM 1168 O O . LEU A 1 141 ? -4.454 1.031 0.715 1.00 96.38 141 LEU A O 1
ATOM 1172 N N . ILE A 1 142 ? -4.501 -0.108 -1.226 1.00 94.75 142 ILE A N 1
ATOM 1173 C CA . ILE A 1 142 ? -5.965 -0.187 -1.322 1.00 94.75 142 ILE A CA 1
ATOM 1174 C C . ILE A 1 142 ? -6.524 -1.020 -0.163 1.00 94.75 142 ILE A C 1
ATOM 1176 O O . ILE A 1 142 ? -7.442 -0.568 0.516 1.00 94.75 142 ILE A O 1
ATOM 1180 N N . ASP A 1 143 ? -5.934 -2.186 0.113 1.00 94.19 143 ASP A N 1
ATOM 1181 C CA . ASP A 1 143 ? -6.365 -3.050 1.218 1.00 94.19 143 ASP A CA 1
ATOM 1182 C C . ASP A 1 143 ? -6.219 -2.363 2.585 1.00 94.19 143 ASP A C 1
ATOM 1184 O O . ASP A 1 143 ? -7.090 -2.490 3.442 1.00 94.19 143 ASP A O 1
ATOM 1188 N N . ILE A 1 144 ? -5.137 -1.602 2.791 1.00 95.12 144 ILE A N 1
ATOM 1189 C CA . ILE A 1 144 ? -4.906 -0.822 4.015 1.00 95.12 144 ILE A CA 1
ATOM 1190 C C . ILE A 1 144 ? -6.071 0.141 4.286 1.00 95.12 144 ILE A C 1
ATOM 1192 O O . ILE A 1 144 ? -6.475 0.280 5.438 1.00 95.12 144 ILE A O 1
ATOM 1196 N N . GLU A 1 145 ? -6.643 0.782 3.260 1.00 92.44 145 GLU A N 1
ATOM 1197 C CA . GLU A 1 145 ? -7.750 1.739 3.432 1.00 92.44 145 GLU A CA 1
ATOM 1198 C C . GLU A 1 145 ? -9.032 1.111 3.999 1.00 92.44 145 GLU A C 1
ATOM 1200 O O . GLU A 1 145 ? -9.862 1.840 4.542 1.00 92.44 145 GLU A O 1
ATOM 1205 N N . LEU A 1 146 ? -9.204 -0.212 3.901 1.00 89.56 146 LEU A N 1
ATOM 1206 C CA . LEU A 1 146 ? -10.407 -0.907 4.377 1.00 89.56 146 LEU A CA 1
ATOM 1207 C C . LEU A 1 146 ? -10.530 -0.908 5.906 1.00 89.56 146 LEU A C 1
ATOM 1209 O O . LEU A 1 146 ? -11.635 -0.989 6.435 1.00 89.56 146 LEU A O 1
ATOM 1213 N N . ALA A 1 147 ? -9.399 -0.844 6.612 1.00 91.06 147 ALA A N 1
ATOM 1214 C CA . ALA A 1 147 ? -9.337 -1.153 8.039 1.00 91.06 147 ALA A CA 1
ATOM 1215 C C . ALA A 1 147 ? -8.335 -0.279 8.812 1.00 91.06 147 ALA A C 1
ATOM 1217 O O . ALA A 1 147 ? -7.770 -0.705 9.822 1.00 91.06 147 ALA A O 1
ATOM 1218 N N . LYS A 1 148 ? -8.082 0.949 8.343 1.00 91.75 148 LYS A N 1
ATOM 1219 C CA . LYS A 1 148 ? -7.235 1.903 9.072 1.00 91.75 148 LYS A CA 1
ATOM 1220 C C . LYS A 1 148 ? -7.776 2.165 10.473 1.00 91.75 148 LYS A C 1
ATOM 1222 O O . LYS A 1 148 ? -8.970 2.382 10.657 1.00 91.75 148 LYS A O 1
ATOM 1227 N N . ASN A 1 149 ? -6.866 2.239 11.439 1.00 93.25 149 ASN A N 1
ATOM 1228 C CA . ASN A 1 149 ? -7.190 2.621 12.807 1.00 93.25 149 ASN A CA 1
ATOM 1229 C C . ASN A 1 149 ? -7.151 4.160 12.944 1.00 93.25 149 ASN A C 1
ATOM 1231 O O . ASN A 1 149 ? -6.057 4.728 12.873 1.00 93.25 149 ASN A O 1
ATOM 1235 N N . PRO A 1 150 ? -8.291 4.843 13.177 1.00 93.25 150 PRO A N 1
ATOM 1236 C CA . PRO A 1 150 ? -8.346 6.305 13.244 1.00 93.25 150 PRO A CA 1
ATOM 1237 C C . PRO A 1 150 ? -7.405 6.929 14.278 1.00 93.25 150 PRO A C 1
ATOM 1239 O O . PRO A 1 150 ? -6.851 7.998 14.028 1.00 93.25 150 PRO A O 1
ATOM 1242 N N . ASP A 1 151 ? -7.203 6.279 15.424 1.00 95.50 151 ASP A N 1
ATOM 1243 C CA . ASP A 1 151 ? -6.367 6.813 16.500 1.00 95.50 151 ASP A CA 1
ATOM 1244 C C . ASP A 1 151 ? -4.886 6.755 16.130 1.00 95.50 151 ASP A C 1
ATOM 1246 O O . ASP A 1 151 ? -4.150 7.723 16.334 1.00 95.50 151 ASP A O 1
ATOM 1250 N N . LEU A 1 152 ? -4.457 5.656 15.502 1.00 97.19 152 LEU A N 1
ATOM 1251 C CA . LEU A 1 152 ? -3.097 5.523 14.982 1.00 97.19 152 LEU A CA 1
ATOM 1252 C C . LEU A 1 152 ? -2.826 6.503 13.830 1.00 97.19 152 LEU A C 1
ATOM 1254 O O . LEU A 1 152 ? -1.749 7.098 13.787 1.00 97.19 152 LEU A O 1
ATOM 1258 N N . GLU A 1 153 ? -3.790 6.719 12.929 1.00 97.69 153 GLU A N 1
ATOM 1259 C CA . GLU A 1 153 ? -3.672 7.738 11.874 1.00 97.69 153 GLU A CA 1
ATOM 1260 C C . GLU A 1 153 ? -3.599 9.160 12.466 1.00 97.69 153 GLU A C 1
ATOM 1262 O O . GLU A 1 153 ? -2.811 9.988 12.008 1.00 97.69 153 GLU A O 1
ATOM 1267 N N . LYS A 1 154 ? -4.365 9.458 13.528 1.00 97.88 154 LYS A N 1
ATOM 1268 C CA . LYS A 1 154 ? -4.289 10.755 14.226 1.00 97.88 154 LYS A CA 1
ATOM 1269 C C . LYS A 1 154 ? -2.925 10.965 14.879 1.00 97.88 154 LYS A C 1
ATOM 1271 O O . LYS A 1 154 ? -2.412 12.081 14.846 1.00 97.88 154 LYS A O 1
ATOM 1276 N N . ILE A 1 155 ? -2.337 9.926 15.473 1.00 98.31 155 ILE A N 1
ATOM 1277 C CA . ILE A 1 155 ? -0.986 9.982 16.055 1.00 98.31 155 ILE A CA 1
ATOM 1278 C C . ILE A 1 155 ? 0.048 10.307 14.977 1.00 98.31 155 ILE A C 1
ATOM 1280 O O . ILE A 1 155 ? 0.883 11.189 15.177 1.00 98.31 155 ILE A O 1
ATOM 1284 N N . GLU A 1 156 ? -0.046 9.646 13.825 1.00 98.19 156 GLU A N 1
ATOM 1285 C CA . GLU A 1 156 ? 0.823 9.915 12.682 1.00 98.19 156 GLU A CA 1
ATOM 1286 C C . GLU A 1 156 ? 0.689 11.362 12.196 1.00 98.19 156 GLU A C 1
ATOM 1288 O O . GLU A 1 156 ? 1.692 12.067 12.083 1.00 98.19 156 GLU A O 1
ATOM 1293 N N . ALA A 1 157 ? -0.544 11.840 11.996 1.00 98.56 157 ALA A N 1
ATOM 1294 C CA . ALA A 1 157 ? -0.813 13.213 11.580 1.00 98.56 157 ALA A CA 1
ATOM 1295 C C . ALA A 1 157 ? -0.214 14.239 12.555 1.00 98.56 157 ALA A C 1
ATOM 1297 O O . ALA A 1 157 ? 0.469 15.170 12.125 1.00 98.56 157 ALA A O 1
ATOM 1298 N N . LYS A 1 158 ? -0.413 14.051 13.871 1.00 98.62 158 LYS A N 1
ATOM 1299 C CA . LYS A 1 158 ? 0.171 14.927 14.904 1.00 98.62 158 LYS A CA 1
ATOM 1300 C C . LYS A 1 158 ? 1.688 14.996 14.781 1.00 98.62 158 LYS A C 1
ATOM 1302 O O . LYS A 1 158 ? 2.252 16.085 14.858 1.00 98.62 158 LYS A O 1
ATOM 1307 N N . GLU A 1 159 ? 2.350 13.855 14.611 1.00 98.69 159 GLU A N 1
ATOM 1308 C CA . GLU A 1 159 ? 3.811 13.809 14.567 1.00 98.69 159 GLU A CA 1
ATOM 1309 C C . GLU A 1 159 ? 4.377 14.424 13.281 1.00 98.69 159 GLU A C 1
ATOM 1311 O O . GLU A 1 159 ? 5.366 15.153 13.342 1.00 98.69 159 GLU A O 1
ATOM 1316 N N . LEU A 1 160 ? 3.713 14.232 12.136 1.00 98.75 160 LEU A N 1
ATOM 1317 C CA . LEU A 1 160 ? 4.081 14.901 10.884 1.00 98.75 160 LEU A CA 1
ATOM 1318 C C . LEU A 1 160 ? 3.955 16.427 11.001 1.00 98.75 160 LEU A C 1
ATOM 1320 O O . LEU A 1 160 ? 4.885 17.157 10.654 1.00 98.75 160 LEU A O 1
ATOM 1324 N N . ILE A 1 161 ? 2.836 16.920 11.542 1.00 98.75 161 ILE A N 1
ATOM 1325 C CA . ILE A 1 161 ? 2.562 18.360 11.667 1.00 98.75 161 ILE A CA 1
ATOM 1326 C C . ILE A 1 161 ? 3.600 19.062 12.550 1.00 98.75 161 ILE A C 1
ATOM 1328 O O . ILE A 1 161 ? 4.019 20.179 12.240 1.00 98.75 161 ILE A O 1
ATOM 1332 N N . LYS A 1 162 ? 4.099 18.403 13.607 1.00 98.44 162 LYS A N 1
ATOM 1333 C CA . LYS A 1 162 ? 5.164 18.966 14.458 1.00 98.44 162 LYS A CA 1
ATOM 1334 C C . LYS A 1 162 ? 6.406 19.382 13.667 1.00 98.44 162 LYS A C 1
ATOM 1336 O O . LYS A 1 162 ? 7.085 20.315 14.101 1.00 98.44 162 LYS A O 1
ATOM 1341 N N . ARG A 1 163 ? 6.685 18.706 12.544 1.00 98.25 163 ARG A N 1
ATOM 1342 C CA . ARG A 1 163 ? 7.868 18.890 11.684 1.00 98.25 163 ARG A CA 1
ATOM 1343 C C . ARG A 1 163 ? 7.681 19.941 10.586 1.00 98.25 163 ARG A C 1
ATOM 1345 O O . ARG A 1 163 ? 8.630 20.234 9.857 1.00 98.25 163 ARG A O 1
ATOM 1352 N N . ILE A 1 164 ? 6.495 20.538 10.481 1.00 98.56 164 ILE A N 1
ATOM 1353 C CA . ILE A 1 164 ? 6.248 21.672 9.589 1.00 98.56 164 ILE A CA 1
ATOM 1354 C C . ILE A 1 164 ? 6.976 22.906 10.136 1.00 98.56 164 ILE A C 1
ATOM 1356 O O . ILE A 1 164 ? 6.740 23.333 11.267 1.00 98.56 164 ILE A O 1
ATOM 1360 N N . LYS A 1 165 ? 7.875 23.473 9.327 1.00 97.69 165 LYS A N 1
ATOM 1361 C CA . LYS A 1 165 ? 8.716 24.631 9.669 1.00 97.69 165 LYS A CA 1
ATOM 1362 C C . LYS A 1 165 ? 7.942 25.944 9.564 1.00 97.69 165 LYS A C 1
ATOM 1364 O O . LYS A 1 165 ? 8.155 26.850 10.363 1.00 97.69 165 LYS A O 1
ATOM 1369 N N . ASN A 1 166 ? 7.036 26.054 8.591 1.00 97.94 166 ASN A N 1
ATOM 1370 C CA . ASN A 1 166 ? 6.193 27.236 8.435 1.00 97.94 166 ASN A CA 1
ATOM 1371 C C . ASN A 1 166 ? 5.154 27.295 9.568 1.00 97.94 166 ASN A C 1
ATOM 1373 O O . ASN A 1 166 ? 4.217 26.499 9.601 1.00 97.94 166 ASN A O 1
ATOM 1377 N N . SER A 1 167 ? 5.309 28.256 10.480 1.00 97.44 167 SER A N 1
ATOM 1378 C CA . SER A 1 167 ? 4.466 28.401 11.672 1.00 97.44 167 SER A CA 1
ATOM 1379 C C . SER A 1 167 ? 2.983 28.606 11.350 1.00 97.44 167 SER A C 1
ATOM 1381 O O . SER A 1 167 ? 2.132 27.999 12.001 1.00 97.44 167 SER A O 1
ATOM 1383 N N . ASN A 1 168 ? 2.661 29.398 10.323 1.00 98.00 168 ASN A N 1
ATOM 1384 C CA . ASN A 1 168 ? 1.278 29.655 9.915 1.00 98.00 168 ASN A CA 1
ATOM 1385 C C . ASN A 1 168 ? 0.610 28.383 9.383 1.00 98.00 168 ASN A C 1
ATOM 1387 O O . ASN A 1 168 ? -0.488 28.037 9.815 1.00 98.00 168 ASN A O 1
ATOM 1391 N N . LYS A 1 169 ? 1.292 27.645 8.496 1.00 98.00 169 LYS A N 1
ATOM 1392 C CA . LYS A 1 169 ? 0.785 26.365 7.975 1.00 98.00 169 LYS A CA 1
ATOM 1393 C C . LYS A 1 169 ? 0.684 25.304 9.062 1.00 98.00 169 LYS A C 1
ATOM 1395 O O . LYS A 1 169 ? -0.298 24.573 9.102 1.00 98.00 169 LYS A O 1
ATOM 1400 N N . LYS A 1 170 ? 1.664 25.238 9.966 1.00 98.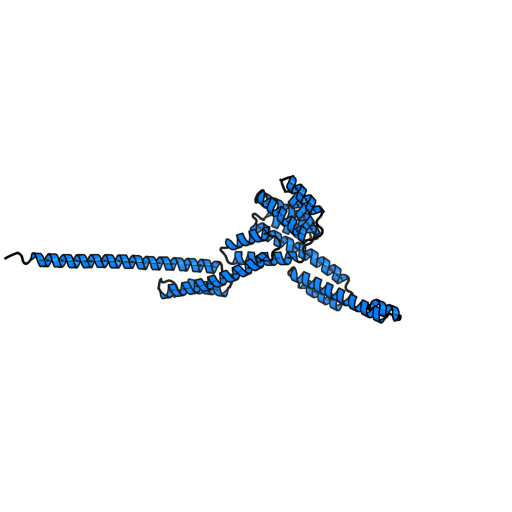62 170 LYS A N 1
ATOM 1401 C CA . LYS A 1 170 ? 1.621 24.336 11.119 1.00 98.62 170 LYS A CA 1
ATOM 1402 C C . LYS A 1 170 ? 0.362 24.578 11.953 1.00 98.62 170 LYS A C 1
ATOM 1404 O O . LYS A 1 170 ? -0.393 23.638 12.175 1.00 98.62 170 LYS A O 1
ATOM 1409 N N . LYS A 1 171 ? 0.091 25.832 12.329 1.00 98.38 171 LYS A N 1
ATOM 1410 C CA . LYS A 1 171 ? -1.103 26.205 13.104 1.00 98.38 171 LYS A CA 1
ATOM 1411 C C . LYS A 1 171 ? -2.409 25.893 12.361 1.00 98.38 171 LYS A C 1
ATOM 1413 O O . LYS A 1 171 ? -3.366 25.423 12.977 1.00 98.38 171 LYS A O 1
ATOM 1418 N N . ASP A 1 172 ? -2.453 26.122 11.047 1.00 98.38 172 ASP A N 1
ATOM 1419 C CA . ASP A 1 172 ? -3.597 25.746 10.203 1.00 98.38 172 ASP A CA 1
ATOM 1420 C C . ASP A 1 172 ? -3.836 24.225 10.220 1.00 98.38 172 ASP A C 1
ATOM 1422 O O . ASP A 1 172 ? -4.950 23.772 10.485 1.00 98.38 172 ASP A O 1
ATOM 1426 N N . PHE A 1 173 ? -2.786 23.420 10.033 1.00 98.62 173 PHE A N 1
ATOM 1427 C CA . PHE A 1 173 ? -2.895 21.962 10.098 1.00 98.62 173 PHE A CA 1
ATOM 1428 C C . PHE A 1 173 ? -3.283 21.450 11.491 1.00 98.62 173 PHE A C 1
ATOM 1430 O O . PHE A 1 173 ? -4.105 20.540 11.583 1.00 98.62 173 PHE A O 1
ATOM 1437 N N . GLU A 1 174 ? -2.752 22.032 12.569 1.00 98.56 174 GLU A N 1
ATOM 1438 C CA . GLU A 1 174 ? -3.141 21.697 13.949 1.00 98.56 174 GLU A CA 1
ATOM 1439 C C . GLU A 1 174 ? -4.628 21.988 14.197 1.00 98.56 174 GLU A C 1
ATOM 1441 O O . GLU A 1 174 ? -5.341 21.156 14.761 1.00 98.56 174 GLU A O 1
ATOM 1446 N N . THR A 1 175 ? -5.116 23.133 13.711 1.00 98.31 175 THR A N 1
ATOM 1447 C CA . THR A 1 175 ? -6.527 23.531 13.825 1.00 98.31 175 THR A CA 1
ATOM 1448 C C . THR A 1 175 ? -7.435 22.579 13.047 1.00 98.31 175 THR A C 1
ATOM 1450 O O . THR A 1 175 ? -8.435 22.101 13.584 1.00 98.31 175 THR A O 1
ATOM 1453 N N . LYS A 1 176 ? -7.067 22.241 11.803 1.00 98.25 176 LYS A N 1
ATOM 1454 C CA . LYS A 1 176 ? -7.785 21.249 10.987 1.00 98.25 176 LYS A CA 1
ATOM 1455 C C . LYS A 1 176 ? -7.799 19.880 11.654 1.00 98.25 176 LYS A C 1
ATOM 1457 O O . LYS A 1 176 ? -8.839 19.238 11.704 1.00 98.25 176 LYS A O 1
ATOM 1462 N N . LEU A 1 177 ? -6.676 19.433 12.216 1.00 98.19 177 LEU A N 1
ATOM 1463 C CA . LEU A 1 177 ? -6.613 18.135 12.883 1.00 98.19 177 LEU A CA 1
ATOM 1464 C C . LEU A 1 177 ? -7.588 18.039 14.063 1.00 98.19 177 LEU A C 1
ATOM 1466 O O . LEU A 1 177 ? -8.198 16.990 14.266 1.00 98.19 177 LEU A O 1
ATOM 1470 N N . ALA A 1 178 ? -7.739 19.121 14.829 1.00 96.94 178 ALA A N 1
ATOM 1471 C CA . ALA A 1 178 ? -8.636 19.166 15.978 1.00 96.94 178 ALA A CA 1
ATOM 1472 C C . ALA A 1 178 ? -10.125 19.061 15.594 1.00 96.94 178 ALA A C 1
ATOM 1474 O O . ALA A 1 178 ? -10.919 18.564 16.391 1.00 96.94 178 ALA A O 1
ATOM 1475 N N . SER A 1 179 ? -10.509 19.492 14.387 1.00 95.75 179 SER A N 1
ATOM 1476 C CA . SER A 1 179 ? -11.906 19.491 13.928 1.00 95.75 179 SER A CA 1
ATOM 1477 C C . SER A 1 179 ? -12.317 18.243 13.134 1.00 95.75 179 SER A C 1
ATOM 1479 O O . SER A 1 179 ? -13.508 18.045 12.884 1.00 95.75 179 SER A O 1
ATOM 1481 N N . ILE A 1 180 ? -11.369 17.376 12.761 1.00 96.56 180 ILE A N 1
ATOM 1482 C CA . ILE A 1 180 ? -11.627 16.188 11.936 1.00 96.56 180 ILE A CA 1
ATOM 1483 C C . ILE A 1 180 ? -12.394 15.102 12.702 1.00 96.56 180 ILE A C 1
ATOM 1485 O O . ILE A 1 180 ? -11.956 14.597 13.741 1.00 96.56 180 ILE A O 1
ATOM 1489 N N . LYS A 1 181 ? -13.524 14.680 12.119 1.00 93.56 181 LYS A N 1
ATOM 1490 C CA . LYS A 1 181 ? -14.432 13.668 12.688 1.00 93.56 181 LYS A CA 1
ATOM 1491 C C . LYS A 1 181 ? -14.408 12.317 11.973 1.00 93.56 181 LYS A C 1
ATOM 1493 O O . LYS A 1 181 ? -14.885 11.340 12.536 1.00 93.56 181 LYS A O 1
ATOM 1498 N N . ASN A 1 182 ? -13.874 12.243 10.755 1.00 93.81 182 ASN A N 1
ATOM 1499 C CA . ASN A 1 182 ? -13.879 11.022 9.950 1.00 93.81 182 ASN A CA 1
ATOM 1500 C C . ASN A 1 182 ? -12.496 10.722 9.345 1.00 93.81 182 ASN A C 1
ATOM 1502 O O . ASN A 1 182 ? -11.620 11.582 9.269 1.00 93.81 182 ASN A O 1
ATOM 1506 N N . LEU A 1 183 ? -12.310 9.472 8.918 1.00 93.12 183 LEU A N 1
ATOM 1507 C CA . LEU A 1 183 ? -11.051 8.972 8.359 1.00 93.12 183 LEU A CA 1
ATOM 1508 C C . LEU A 1 183 ? -10.694 9.578 6.995 1.00 93.12 183 LEU A C 1
ATOM 1510 O O . LEU A 1 183 ? -9.511 9.690 6.681 1.00 93.12 183 LEU A O 1
ATOM 1514 N N . ASN A 1 184 ? -11.684 9.951 6.180 1.00 93.38 184 ASN A N 1
ATOM 1515 C CA . ASN A 1 184 ? -11.420 10.509 4.853 1.00 93.38 184 ASN A CA 1
ATOM 1516 C C . ASN A 1 184 ? -10.775 11.894 4.974 1.00 93.38 184 ASN A C 1
ATOM 1518 O O . ASN A 1 184 ? -9.722 12.124 4.383 1.00 93.38 184 ASN A O 1
ATOM 1522 N N . ASP A 1 185 ? -11.339 12.770 5.807 1.00 95.56 185 ASP A N 1
ATOM 1523 C CA . ASP A 1 185 ? -10.785 14.102 6.062 1.00 95.56 185 ASP A CA 1
ATOM 1524 C C . ASP A 1 185 ? -9.409 14.017 6.735 1.00 95.56 185 ASP A C 1
ATOM 1526 O O . ASP A 1 185 ? -8.506 14.789 6.409 1.00 95.56 185 ASP A O 1
ATOM 1530 N N . LEU A 1 186 ? -9.210 13.032 7.622 1.00 97.25 186 LEU A N 1
ATOM 1531 C CA . LEU A 1 186 ? -7.900 12.750 8.211 1.00 97.25 186 LEU A CA 1
ATOM 1532 C C . LEU A 1 186 ? -6.866 12.370 7.148 1.00 97.25 186 LEU A C 1
ATOM 1534 O O . LEU A 1 186 ? -5.755 12.895 7.156 1.00 97.25 186 LEU A O 1
ATOM 1538 N N . GLY A 1 187 ? -7.240 11.490 6.218 1.00 95.62 187 GLY A N 1
ATOM 1539 C CA . GLY A 1 187 ? -6.384 11.098 5.102 1.00 95.62 187 GLY A CA 1
ATOM 1540 C C . GLY A 1 187 ? -6.018 12.279 4.202 1.00 95.62 187 GLY A C 1
ATOM 1541 O O . GLY A 1 187 ? -4.854 12.417 3.830 1.00 95.62 187 GLY A O 1
ATOM 1542 N N . LEU A 1 188 ? -6.978 13.164 3.905 1.00 96.12 188 LEU A N 1
ATOM 1543 C CA . LEU A 1 188 ? -6.733 14.389 3.136 1.00 96.12 188 LEU A CA 1
ATOM 1544 C C . LEU A 1 188 ? -5.783 15.349 3.863 1.00 96.12 188 LEU A C 1
ATOM 1546 O O . LEU A 1 188 ? -4.902 15.940 3.237 1.00 96.12 188 LEU A O 1
ATOM 1550 N N . LEU A 1 189 ? -5.929 15.500 5.182 1.00 98.06 189 LEU A N 1
ATOM 1551 C CA . LEU A 1 189 ? -5.010 16.312 5.974 1.00 98.06 189 LEU A CA 1
ATOM 1552 C C . LEU A 1 189 ? -3.591 15.738 5.942 1.00 98.06 189 LEU A C 1
ATOM 1554 O O . LEU A 1 189 ? -2.656 16.490 5.679 1.00 98.06 189 LEU A O 1
ATOM 1558 N N . ILE A 1 190 ? -3.430 14.430 6.171 1.00 98.06 190 ILE A N 1
ATOM 1559 C CA . ILE A 1 190 ? -2.118 13.767 6.109 1.00 98.06 190 ILE A CA 1
ATOM 1560 C C . ILE A 1 190 ? -1.479 13.998 4.737 1.00 98.06 190 ILE A C 1
ATOM 1562 O O . ILE A 1 190 ? -0.331 14.428 4.676 1.00 98.06 190 ILE A O 1
ATOM 1566 N N . ASP A 1 191 ? -2.227 13.814 3.647 1.00 97.38 191 ASP A N 1
ATOM 1567 C CA . ASP A 1 191 ? -1.732 14.031 2.282 1.00 97.38 191 ASP A CA 1
ATOM 1568 C C . ASP A 1 191 ? -1.235 15.474 2.057 1.00 97.38 191 ASP A C 1
ATOM 1570 O O . ASP A 1 191 ? -0.180 15.693 1.458 1.00 97.38 191 ASP A O 1
ATOM 1574 N N . ASN A 1 192 ? -1.949 16.469 2.591 1.00 97.88 192 ASN A N 1
ATOM 1575 C CA . ASN A 1 192 ? -1.542 17.875 2.519 1.00 97.88 192 ASN A CA 1
ATOM 1576 C C . ASN A 1 192 ? -0.292 18.180 3.357 1.00 97.88 192 ASN A C 1
ATOM 1578 O O . ASN A 1 192 ? 0.571 18.940 2.916 1.00 97.88 192 ASN A O 1
ATOM 1582 N N . VAL A 1 193 ? -0.172 17.581 4.543 1.00 98.44 193 VAL A N 1
ATOM 1583 C CA . VAL A 1 193 ? 1.010 17.726 5.407 1.00 98.44 193 VAL A CA 1
ATOM 1584 C C . VAL A 1 193 ? 2.231 17.073 4.756 1.00 98.44 193 VAL A C 1
ATOM 1586 O O . VAL A 1 193 ? 3.304 17.670 4.738 1.00 98.44 193 VAL A O 1
ATOM 1589 N N . GLU A 1 194 ? 2.082 15.885 4.165 1.00 98.06 194 GLU A N 1
ATOM 1590 C CA . GLU A 1 194 ? 3.157 15.207 3.430 1.00 98.06 194 GLU A CA 1
ATOM 1591 C C . GLU A 1 194 ? 3.634 16.027 2.226 1.00 98.06 194 GLU A C 1
ATOM 1593 O O . GLU A 1 194 ? 4.840 16.192 2.037 1.00 98.06 194 GLU A O 1
ATOM 1598 N N . LYS A 1 195 ? 2.702 16.602 1.453 1.00 97.12 195 LYS A N 1
ATOM 1599 C CA . LYS A 1 195 ? 3.024 17.536 0.361 1.00 97.12 195 LYS A CA 1
ATOM 1600 C C . LYS A 1 195 ? 3.811 18.742 0.865 1.00 97.12 195 LYS A C 1
ATOM 1602 O O . LYS A 1 195 ? 4.780 19.138 0.223 1.00 97.12 195 LYS A O 1
ATOM 1607 N N . GLU A 1 196 ? 3.418 19.322 1.998 1.00 97.94 196 GLU A N 1
ATOM 1608 C CA . GLU A 1 196 ? 4.138 20.458 2.571 1.00 97.94 196 GLU A CA 1
ATOM 1609 C C . GLU A 1 196 ? 5.552 20.075 3.012 1.00 97.94 196 GLU A C 1
ATOM 1611 O O . GLU A 1 196 ? 6.500 20.788 2.695 1.00 97.94 196 GLU A O 1
ATOM 1616 N N . LEU A 1 197 ? 5.714 18.938 3.690 1.00 98.19 197 LEU A N 1
ATOM 1617 C CA . LEU A 1 197 ? 7.027 18.447 4.110 1.00 98.19 197 LEU A CA 1
ATOM 1618 C C . LEU A 1 197 ? 7.951 18.195 2.914 1.00 98.19 197 LEU A C 1
ATOM 1620 O O . LEU A 1 197 ? 9.115 18.583 2.960 1.00 98.19 197 LEU A O 1
ATOM 1624 N N . GLU A 1 198 ? 7.434 17.601 1.837 1.00 96.19 198 GLU A N 1
ATOM 1625 C CA . GLU A 1 198 ? 8.203 17.383 0.607 1.00 96.19 198 GLU A CA 1
ATOM 1626 C C . GLU A 1 198 ? 8.617 18.710 -0.045 1.00 96.19 198 GLU A C 1
ATOM 1628 O O . GLU A 1 198 ? 9.747 18.837 -0.516 1.00 96.19 198 GLU A O 1
ATOM 1633 N N . ASN A 1 199 ? 7.727 19.710 -0.043 1.00 96.62 199 ASN A N 1
ATOM 1634 C CA . ASN A 1 199 ? 8.026 21.049 -0.555 1.00 96.62 199 ASN A CA 1
ATOM 1635 C C . ASN A 1 199 ? 9.088 21.775 0.284 1.00 96.62 199 ASN A C 1
ATOM 1637 O O . ASN A 1 199 ? 9.816 22.602 -0.261 1.00 96.62 199 ASN A O 1
ATOM 1641 N N . GLN A 1 200 ? 9.188 21.485 1.588 1.00 96.62 200 GLN A N 1
ATOM 1642 C CA . GLN A 1 200 ? 10.287 21.987 2.420 1.00 96.62 200 GLN A CA 1
ATOM 1643 C C . GLN A 1 200 ? 11.616 21.361 1.986 1.00 96.62 200 GLN A C 1
ATOM 1645 O O . GLN A 1 200 ? 12.567 22.083 1.697 1.00 96.62 200 GLN A O 1
ATOM 1650 N N . SER A 1 201 ? 11.681 20.027 1.948 1.00 96.94 201 SER A N 1
ATOM 1651 C CA . SER A 1 201 ? 12.727 19.258 1.268 1.00 96.94 201 SER A CA 1
ATOM 1652 C C . SER A 1 201 ? 12.409 17.753 1.302 1.00 96.94 201 SER A C 1
ATOM 1654 O O . SER A 1 201 ? 11.774 17.279 2.249 1.00 96.94 201 SER A O 1
ATOM 1656 N N . PRO A 1 202 ? 12.947 16.948 0.363 1.00 95.00 202 PRO A N 1
ATOM 1657 C CA . PRO A 1 202 ? 12.816 15.489 0.424 1.00 95.00 202 PRO A CA 1
ATOM 1658 C C . PRO A 1 202 ? 13.355 14.876 1.728 1.00 95.00 202 PRO A C 1
ATOM 1660 O O . PRO A 1 202 ? 12.782 13.926 2.259 1.00 95.00 202 PRO A O 1
ATOM 1663 N N . ASN A 1 203 ? 14.437 15.431 2.286 1.00 96.06 203 ASN A N 1
ATOM 1664 C CA . ASN A 1 203 ? 15.027 14.937 3.535 1.00 96.06 203 ASN A CA 1
ATOM 1665 C C . ASN A 1 203 ? 14.171 15.271 4.764 1.00 96.06 203 ASN A C 1
ATOM 1667 O O . ASN A 1 203 ? 14.090 14.451 5.684 1.00 96.06 203 ASN A O 1
ATOM 1671 N N . ASP A 1 204 ? 13.521 16.440 4.780 1.00 96.12 204 ASP A N 1
ATOM 1672 C CA . ASP A 1 204 ? 12.566 16.798 5.832 1.00 96.12 204 ASP A CA 1
ATOM 1673 C C . ASP A 1 204 ? 11.364 15.848 5.807 1.00 96.12 204 ASP A C 1
ATOM 1675 O O . ASP A 1 204 ? 10.985 15.330 6.857 1.00 96.12 204 ASP A O 1
ATOM 1679 N N . TYR A 1 205 ? 10.815 15.559 4.619 1.00 97.25 205 TYR A N 1
ATOM 1680 C CA . TYR A 1 205 ? 9.754 14.563 4.454 1.00 97.25 205 TYR A CA 1
ATOM 1681 C C . TYR A 1 205 ? 10.177 13.187 4.973 1.00 97.25 205 TYR A C 1
ATOM 1683 O O . TYR A 1 205 ? 9.498 12.626 5.835 1.00 97.25 205 TYR A O 1
ATOM 1691 N N . LEU A 1 206 ? 11.313 12.655 4.503 1.00 97.31 206 LEU A N 1
ATOM 1692 C CA . LEU A 1 206 ? 11.787 11.328 4.906 1.00 97.31 206 LEU A CA 1
ATOM 1693 C C . LEU A 1 206 ? 11.981 11.233 6.422 1.00 97.31 206 LEU A C 1
ATOM 1695 O O . LEU A 1 206 ? 11.525 10.275 7.046 1.00 97.31 206 LEU A O 1
ATOM 1699 N N . SER A 1 207 ? 12.627 12.233 7.022 1.00 97.62 207 SER A N 1
ATOM 1700 C CA . SER A 1 207 ? 12.888 12.255 8.463 1.00 97.62 207 SER A CA 1
ATOM 1701 C C . SER A 1 207 ? 11.587 12.357 9.262 1.00 97.62 207 SER A C 1
ATOM 1703 O O . SER A 1 207 ? 11.365 11.569 10.180 1.00 97.62 207 SER A O 1
ATOM 1705 N N . ALA A 1 208 ? 10.689 13.270 8.880 1.00 98.38 208 ALA A N 1
ATOM 1706 C CA . ALA A 1 208 ? 9.400 13.448 9.542 1.00 98.38 208 ALA A CA 1
ATOM 1707 C C . ALA A 1 208 ? 8.529 12.190 9.458 1.00 98.38 208 ALA A C 1
ATOM 1709 O O . ALA A 1 208 ? 7.977 11.747 10.466 1.00 98.38 208 ALA A O 1
ATOM 1710 N N . LYS A 1 209 ? 8.447 11.573 8.276 1.00 98.31 209 LYS A N 1
ATOM 1711 C CA . LYS A 1 209 ? 7.654 10.365 8.052 1.00 98.31 209 LYS A CA 1
ATOM 1712 C C . LYS A 1 209 ? 8.200 9.171 8.834 1.00 98.31 209 LYS A C 1
ATOM 1714 O O . LYS A 1 209 ? 7.415 8.438 9.430 1.00 98.31 209 LYS A O 1
ATOM 1719 N N . LYS A 1 210 ? 9.524 9.002 8.919 1.00 98.50 210 LYS A N 1
ATOM 1720 C CA . LYS A 1 210 ? 10.134 7.976 9.783 1.00 98.50 210 LYS A CA 1
ATOM 1721 C C . LYS A 1 210 ? 9.745 8.155 11.249 1.00 98.50 210 LYS A C 1
ATOM 1723 O O . LYS A 1 210 ? 9.323 7.189 11.880 1.00 98.50 210 LYS A O 1
ATOM 1728 N N . GLU A 1 211 ? 9.870 9.365 11.795 1.00 98.50 211 GLU A N 1
ATOM 1729 C CA . GLU A 1 211 ? 9.497 9.638 13.192 1.00 98.50 211 GLU A CA 1
ATOM 1730 C C . GLU A 1 211 ? 8.005 9.407 13.451 1.00 98.50 211 GLU A C 1
ATOM 1732 O O . GLU A 1 211 ? 7.638 8.774 14.445 1.00 98.50 211 GLU A O 1
ATOM 1737 N N . ALA A 1 212 ? 7.145 9.834 12.525 1.00 98.69 212 ALA A N 1
ATOM 1738 C CA . ALA A 1 212 ? 5.708 9.619 12.625 1.00 98.69 212 ALA A CA 1
ATOM 1739 C C . ALA A 1 212 ? 5.347 8.127 12.630 1.00 98.69 212 ALA A C 1
ATOM 1741 O O . ALA A 1 212 ? 4.593 7.675 13.494 1.00 98.69 212 ALA A O 1
ATOM 1742 N N . LEU A 1 213 ? 5.953 7.334 11.740 1.00 98.69 213 LEU A N 1
ATOM 1743 C CA . LEU A 1 213 ? 5.736 5.888 11.687 1.00 98.69 213 LEU A CA 1
ATOM 1744 C C . LEU A 1 213 ? 6.252 5.179 12.943 1.00 98.69 213 LEU A C 1
ATOM 1746 O O . LEU A 1 213 ? 5.556 4.320 13.481 1.00 98.69 213 LEU A O 1
ATOM 1750 N N . LYS A 1 214 ? 7.427 5.554 13.462 1.00 98.62 214 LYS A N 1
ATOM 1751 C CA . LYS A 1 214 ? 7.942 5.008 14.730 1.00 98.62 214 LYS A CA 1
ATOM 1752 C C . LYS A 1 214 ? 7.008 5.307 15.899 1.00 98.62 214 LYS A C 1
ATOM 1754 O O . LYS A 1 214 ? 6.704 4.410 16.681 1.00 98.62 214 LYS A O 1
ATOM 1759 N N . THR A 1 215 ? 6.506 6.536 15.982 1.00 98.69 215 THR A N 1
ATOM 1760 C CA . THR A 1 215 ? 5.552 6.949 17.022 1.00 98.69 215 THR A CA 1
ATOM 1761 C C . THR A 1 215 ? 4.246 6.156 16.919 1.00 98.69 215 THR A C 1
ATOM 1763 O O . THR A 1 215 ? 3.750 5.637 17.921 1.00 98.69 215 THR A O 1
ATOM 1766 N N . LYS A 1 216 ? 3.732 5.968 15.699 1.00 98.38 216 LYS A N 1
ATOM 1767 C CA . LYS A 1 216 ? 2.557 5.133 15.419 1.00 98.38 216 LYS A CA 1
ATOM 1768 C C . LYS A 1 216 ? 2.768 3.671 15.827 1.00 98.38 216 LYS A C 1
ATOM 1770 O O . LYS A 1 216 ? 1.907 3.084 16.480 1.00 98.38 216 LYS A O 1
ATOM 1775 N N . ILE A 1 217 ? 3.923 3.087 15.499 1.00 98.50 217 ILE A N 1
ATOM 1776 C CA . ILE A 1 217 ? 4.288 1.718 15.896 1.00 98.50 217 ILE A CA 1
ATOM 1777 C C . ILE A 1 217 ? 4.357 1.602 17.422 1.00 98.50 217 ILE A C 1
ATOM 1779 O O . ILE A 1 217 ? 3.799 0.658 17.986 1.00 98.50 217 ILE A O 1
ATOM 1783 N N . ALA A 1 218 ? 5.000 2.554 18.101 1.00 98.06 218 ALA A N 1
ATOM 1784 C CA . ALA A 1 218 ? 5.135 2.549 19.555 1.00 98.06 218 ALA A CA 1
ATOM 1785 C C . ALA A 1 218 ? 3.771 2.570 20.267 1.00 98.06 218 ALA A C 1
ATOM 1787 O O . ALA A 1 218 ? 3.575 1.817 21.224 1.00 98.06 218 ALA A O 1
ATOM 1788 N N . ALA A 1 219 ? 2.822 3.356 19.752 1.00 97.75 219 ALA A N 1
ATOM 1789 C CA . ALA A 1 219 ? 1.470 3.490 20.296 1.00 97.75 219 ALA A CA 1
ATOM 1790 C C . ALA A 1 219 ? 0.535 2.299 20.015 1.00 97.75 219 ALA A C 1
ATOM 1792 O O . ALA A 1 219 ? -0.549 2.217 20.587 1.00 97.75 219 ALA A O 1
ATOM 1793 N N . SER A 1 220 ? 0.924 1.376 19.135 1.00 96.88 220 SER A N 1
ATOM 1794 C CA . SER A 1 220 ? 0.090 0.227 18.767 1.00 96.88 220 SER A CA 1
ATOM 1795 C C . SER A 1 220 ? -0.029 -0.835 19.868 1.00 96.88 220 SER A C 1
ATOM 1797 O O . SER A 1 220 ? 0.727 -0.838 20.840 1.00 96.88 220 SER A O 1
ATOM 1799 N N . SER A 1 221 ? -0.936 -1.797 19.686 1.00 94.75 221 SER A N 1
ATOM 1800 C CA . SER A 1 221 ? -1.081 -2.978 20.552 1.00 94.75 221 SER A CA 1
ATOM 1801 C C . SER A 1 221 ? -0.099 -4.115 20.251 1.00 94.75 221 SER A C 1
ATOM 1803 O O . SER A 1 221 ? -0.124 -5.128 20.946 1.00 94.75 221 SER A O 1
ATOM 1805 N N . LEU A 1 222 ? 0.786 -3.953 19.260 1.00 96.50 222 LEU A N 1
ATOM 1806 C CA . LEU A 1 222 ? 1.754 -4.981 18.885 1.00 96.50 222 LEU A CA 1
ATOM 1807 C C . LEU A 1 222 ? 2.674 -5.365 20.054 1.00 96.50 222 LEU A C 1
ATOM 1809 O O . LEU A 1 222 ? 3.075 -4.532 20.870 1.00 96.50 222 LEU A O 1
ATOM 1813 N N . GLU A 1 223 ? 3.098 -6.627 20.075 1.00 96.50 223 GLU A N 1
ATOM 1814 C CA . GLU A 1 223 ? 4.120 -7.095 21.013 1.00 96.50 223 GLU A CA 1
ATOM 1815 C C . GLU A 1 223 ? 5.463 -6.371 20.811 1.00 96.50 223 GLU A C 1
ATOM 1817 O O . GLU A 1 223 ? 5.822 -5.966 19.698 1.00 96.50 223 GLU A O 1
ATOM 1822 N N . ALA A 1 224 ? 6.245 -6.253 21.889 1.00 97.12 224 ALA A N 1
ATOM 1823 C CA . ALA A 1 224 ? 7.495 -5.492 21.902 1.00 97.12 224 ALA A CA 1
ATOM 1824 C C . ALA A 1 224 ? 8.466 -5.913 20.785 1.00 97.12 224 ALA A C 1
ATOM 1826 O O . ALA A 1 224 ? 8.991 -5.064 20.067 1.00 97.12 224 ALA A O 1
ATOM 1827 N N . LYS A 1 225 ? 8.636 -7.223 20.558 1.00 97.50 225 LYS A N 1
ATOM 1828 C CA . LYS A 1 225 ? 9.522 -7.748 19.507 1.00 97.50 225 LYS A CA 1
ATOM 1829 C C . LYS A 1 225 ? 9.108 -7.279 18.108 1.00 97.50 225 LYS A C 1
ATOM 1831 O O . LYS A 1 225 ? 9.963 -6.881 17.317 1.00 97.50 225 LYS A O 1
ATOM 1836 N N . LYS A 1 226 ? 7.807 -7.283 17.799 1.00 97.25 226 LYS A N 1
ATOM 1837 C CA . LYS A 1 226 ? 7.296 -6.779 16.514 1.00 97.25 226 LYS A CA 1
ATOM 1838 C C . LYS A 1 226 ? 7.498 -5.276 16.383 1.00 97.25 226 LYS A C 1
ATOM 1840 O O . LYS A 1 226 ? 7.955 -4.833 15.332 1.00 97.25 226 LYS A O 1
ATOM 1845 N N . LYS A 1 227 ? 7.234 -4.504 17.443 1.00 98.44 227 LYS A N 1
ATOM 1846 C CA . LYS A 1 227 ? 7.485 -3.052 17.457 1.00 98.44 227 LYS A CA 1
ATOM 1847 C C . LYS A 1 227 ? 8.949 -2.724 17.167 1.00 98.44 227 LYS A C 1
ATOM 1849 O O . LYS A 1 227 ? 9.218 -1.857 16.335 1.00 98.44 227 LYS A O 1
ATOM 1854 N N . THR A 1 228 ? 9.883 -3.451 17.782 1.00 98.31 228 THR A N 1
ATOM 1855 C CA . THR A 1 228 ? 11.324 -3.296 17.537 1.00 98.31 228 THR A CA 1
ATOM 1856 C C . THR A 1 228 ? 11.686 -3.629 16.092 1.00 98.31 228 THR A C 1
ATOM 1858 O O . THR A 1 228 ? 12.348 -2.835 15.427 1.00 98.31 228 THR A O 1
ATOM 1861 N N . ASN A 1 229 ? 11.199 -4.757 15.565 1.00 98.19 229 ASN A N 1
ATOM 1862 C CA . ASN A 1 229 ? 11.477 -5.162 14.185 1.00 98.19 229 ASN A CA 1
ATOM 1863 C C . ASN A 1 229 ? 10.961 -4.142 13.161 1.00 98.19 229 ASN A C 1
ATOM 1865 O O . ASN A 1 229 ? 11.689 -3.776 12.239 1.00 98.19 229 ASN A O 1
ATOM 1869 N N . LEU A 1 230 ? 9.727 -3.657 13.333 1.00 98.31 230 LEU A N 1
ATOM 1870 C CA . LEU A 1 230 ? 9.148 -2.649 12.446 1.00 98.31 230 LEU A CA 1
ATOM 1871 C C . LEU A 1 230 ? 9.895 -1.316 12.557 1.00 98.31 230 LEU A C 1
ATOM 1873 O O . LEU A 1 230 ? 10.227 -0.725 11.536 1.00 98.31 230 LEU A O 1
ATOM 1877 N N . THR A 1 231 ? 10.236 -0.877 13.770 1.00 98.25 231 THR A N 1
ATOM 1878 C CA . THR A 1 231 ? 11.028 0.344 13.994 1.00 98.25 231 THR A CA 1
ATOM 1879 C C . THR A 1 231 ? 12.385 0.283 13.287 1.00 98.25 231 THR A C 1
ATOM 1881 O O . THR A 1 231 ? 12.763 1.232 12.599 1.00 98.25 231 THR A O 1
ATOM 1884 N N . ASN A 1 232 ? 13.094 -0.844 13.389 1.00 97.69 232 ASN A N 1
ATOM 1885 C CA . ASN A 1 232 ? 14.374 -1.045 12.704 1.00 97.69 232 ASN A CA 1
ATOM 1886 C C . ASN A 1 232 ? 14.219 -0.994 11.180 1.00 97.69 232 ASN A C 1
ATOM 1888 O O . ASN A 1 232 ? 15.021 -0.373 10.486 1.00 97.69 232 ASN A O 1
ATOM 1892 N N . LEU A 1 233 ? 13.151 -1.597 10.663 1.00 97.25 233 LEU A N 1
ATOM 1893 C CA . LEU A 1 233 ? 12.825 -1.570 9.244 1.00 97.25 233 LEU A CA 1
ATOM 1894 C C . LEU A 1 233 ? 12.531 -0.136 8.754 1.00 97.25 233 LEU A C 1
ATOM 1896 O O . LEU A 1 233 ? 13.030 0.252 7.701 1.00 97.25 233 LEU A O 1
ATOM 1900 N N . ILE A 1 234 ? 11.832 0.691 9.542 1.00 98.12 234 ILE A N 1
ATOM 1901 C CA . ILE A 1 234 ? 11.644 2.120 9.232 1.00 98.12 234 ILE A CA 1
ATOM 1902 C C . ILE A 1 234 ? 12.984 2.874 9.219 1.00 98.12 234 ILE A C 1
ATOM 1904 O O . ILE A 1 234 ? 13.255 3.610 8.265 1.00 98.12 234 ILE A O 1
ATOM 1908 N N . ASN A 1 235 ? 13.844 2.663 10.223 1.00 96.50 235 ASN A N 1
ATOM 1909 C CA . ASN A 1 235 ? 15.148 3.331 10.326 1.00 96.50 235 ASN A CA 1
ATOM 1910 C C . ASN A 1 235 ? 16.028 3.092 9.089 1.00 96.50 235 ASN A C 1
ATOM 1912 O O . ASN A 1 235 ? 16.624 4.043 8.577 1.00 96.50 235 ASN A O 1
ATOM 1916 N N . ASN A 1 236 ? 16.021 1.862 8.571 1.00 95.50 236 ASN A N 1
ATOM 1917 C CA . ASN A 1 236 ? 16.840 1.423 7.438 1.00 95.50 236 ASN A CA 1
ATOM 1918 C C . ASN A 1 236 ? 16.378 1.950 6.066 1.00 95.50 236 ASN A C 1
ATOM 1920 O O . ASN A 1 236 ? 17.014 1.659 5.056 1.00 95.50 236 ASN A O 1
ATOM 1924 N N . SER A 1 237 ? 15.281 2.707 5.995 1.00 96.38 237 SER A N 1
ATOM 1925 C CA . SER A 1 237 ? 14.794 3.274 4.729 1.00 96.38 237 SER A CA 1
ATOM 1926 C C . SER A 1 237 ? 15.673 4.451 4.297 1.00 96.38 237 SER A C 1
ATOM 1928 O O . SER A 1 237 ? 15.794 5.418 5.040 1.00 96.38 237 SER A O 1
ATOM 1930 N N . SER A 1 238 ? 16.294 4.420 3.124 1.00 94.25 238 SER A N 1
ATOM 1931 C CA . SER A 1 238 ? 17.210 5.485 2.672 1.00 94.25 238 SER A CA 1
ATOM 1932 C C . SER A 1 238 ? 16.540 6.535 1.787 1.00 94.25 238 SER A C 1
ATOM 1934 O O . SER A 1 238 ? 17.037 7.650 1.666 1.00 94.25 238 SER A O 1
ATOM 1936 N N . ASP A 1 239 ? 15.416 6.188 1.171 1.00 94.00 239 ASP A N 1
ATOM 1937 C CA . ASP A 1 239 ? 14.736 6.996 0.166 1.00 94.00 239 ASP A CA 1
ATOM 1938 C C . ASP A 1 239 ? 13.214 6.803 0.229 1.00 94.00 239 ASP A C 1
ATOM 1940 O O . ASP A 1 239 ? 12.690 6.040 1.044 1.00 94.00 239 ASP A O 1
ATOM 1944 N N . PHE A 1 240 ? 12.486 7.493 -0.652 1.00 92.75 240 PHE A N 1
ATOM 1945 C CA . PHE A 1 240 ? 11.029 7.388 -0.715 1.00 92.75 240 PHE A CA 1
ATOM 1946 C C . PHE A 1 240 ? 10.560 5.958 -1.014 1.00 92.75 240 PHE A C 1
ATOM 1948 O O . PHE A 1 240 ? 9.565 5.510 -0.453 1.00 92.75 240 PHE A O 1
ATOM 1955 N N . SER A 1 241 ? 11.249 5.244 -1.910 1.00 92.38 241 SER A N 1
ATOM 1956 C CA . SER A 1 241 ? 10.811 3.921 -2.356 1.00 92.38 241 SER A CA 1
ATOM 1957 C C . SER A 1 241 ? 10.900 2.909 -1.221 1.00 92.38 241 SER A C 1
ATOM 1959 O O . SER A 1 241 ? 9.916 2.247 -0.905 1.00 92.38 241 SER A O 1
ATOM 1961 N N . SER A 1 242 ? 12.071 2.816 -0.596 1.00 95.31 242 SER A N 1
ATOM 1962 C CA . SER A 1 242 ? 12.303 1.956 0.561 1.00 95.31 242 SER A CA 1
ATOM 1963 C C . SER A 1 242 ? 11.398 2.339 1.730 1.00 95.31 242 SER A C 1
ATOM 1965 O O . SER A 1 242 ? 10.843 1.449 2.371 1.00 95.31 242 SER A O 1
ATOM 1967 N N . LEU A 1 243 ? 11.171 3.637 1.969 1.00 97.31 243 LEU A N 1
ATOM 1968 C CA . LEU A 1 243 ? 10.275 4.092 3.032 1.00 97.31 243 LEU A CA 1
ATOM 1969 C C . LEU A 1 243 ? 8.817 3.715 2.764 1.00 97.31 243 LEU A C 1
ATOM 1971 O O . LEU A 1 243 ? 8.159 3.235 3.680 1.00 97.31 243 LEU A O 1
ATOM 1975 N N . LEU A 1 244 ? 8.321 3.874 1.534 1.00 96.75 244 LEU A N 1
ATOM 1976 C CA . LEU A 1 244 ? 6.957 3.490 1.164 1.00 96.75 244 LEU A CA 1
ATOM 1977 C C . LEU A 1 244 ? 6.739 1.979 1.318 1.00 96.75 244 LEU A C 1
ATOM 1979 O O . LEU A 1 244 ? 5.747 1.555 1.911 1.00 96.75 244 LEU A O 1
ATOM 1983 N N . ASP A 1 245 ? 7.671 1.162 0.822 1.00 95.50 245 ASP A N 1
ATOM 1984 C CA . ASP A 1 245 ? 7.606 -0.300 0.952 1.00 95.50 245 ASP A CA 1
ATOM 1985 C C . ASP A 1 245 ? 7.531 -0.713 2.430 1.00 95.50 245 ASP A C 1
ATOM 1987 O O . ASP A 1 245 ? 6.799 -1.628 2.819 1.00 95.50 245 ASP A O 1
ATOM 1991 N N . ASN A 1 246 ? 8.293 -0.013 3.267 1.00 97.88 246 ASN A N 1
ATOM 1992 C CA . ASN A 1 246 ? 8.398 -0.270 4.690 1.00 97.88 246 ASN A CA 1
ATOM 1993 C C . ASN A 1 246 ? 7.197 0.260 5.490 1.00 97.88 246 ASN A C 1
ATOM 1995 O O . ASN A 1 246 ? 6.713 -0.430 6.389 1.00 97.88 246 ASN A O 1
ATOM 1999 N N . GLU A 1 247 ? 6.653 1.419 5.118 1.00 97.81 247 GLU A N 1
ATOM 2000 C CA . GLU A 1 247 ? 5.384 1.955 5.618 1.00 97.81 247 GLU A CA 1
ATOM 2001 C C . GLU A 1 247 ? 4.241 0.969 5.358 1.00 97.81 247 GLU A C 1
ATOM 2003 O O . GLU A 1 247 ? 3.470 0.663 6.267 1.00 97.81 247 GLU A O 1
ATOM 2008 N N . ILE A 1 248 ? 4.143 0.440 4.134 1.00 97.69 248 ILE A N 1
ATOM 2009 C CA . ILE A 1 248 ? 3.111 -0.532 3.759 1.00 97.69 248 ILE A CA 1
ATOM 2010 C C . ILE A 1 248 ? 3.206 -1.775 4.649 1.00 97.69 248 ILE A C 1
ATOM 2012 O O . ILE A 1 248 ? 2.197 -2.209 5.203 1.00 97.69 248 ILE A O 1
ATOM 2016 N N . LYS A 1 249 ? 4.410 -2.330 4.839 1.00 97.12 249 LYS A N 1
ATOM 2017 C CA . LYS A 1 249 ? 4.624 -3.491 5.723 1.00 97.12 249 LYS A CA 1
ATOM 2018 C C . LYS A 1 249 ? 4.209 -3.197 7.164 1.00 97.12 249 LYS A C 1
ATOM 2020 O O . LYS A 1 249 ? 3.507 -4.007 7.764 1.00 97.12 249 LYS A O 1
ATOM 2025 N N . ALA A 1 250 ? 4.615 -2.048 7.706 1.00 97.62 250 ALA A N 1
ATOM 2026 C CA . ALA A 1 250 ? 4.265 -1.655 9.066 1.00 97.62 250 ALA A CA 1
ATOM 2027 C C . ALA A 1 250 ? 2.747 -1.496 9.234 1.00 97.62 250 ALA A C 1
ATOM 2029 O O . ALA A 1 250 ? 2.170 -2.085 10.145 1.00 97.62 250 ALA A O 1
ATOM 2030 N N . ASN A 1 251 ? 2.087 -0.774 8.325 1.00 97.81 251 ASN A N 1
ATOM 2031 C CA . ASN A 1 251 ? 0.638 -0.578 8.363 1.00 97.81 251 ASN A CA 1
ATOM 2032 C C . ASN A 1 251 ? -0.135 -1.897 8.227 1.00 97.81 251 ASN A C 1
ATOM 2034 O O . ASN A 1 251 ? -1.120 -2.085 8.935 1.00 97.81 251 ASN A O 1
ATOM 2038 N N . ILE A 1 252 ? 0.323 -2.836 7.391 1.00 97.12 252 ILE A N 1
ATOM 2039 C CA . ILE A 1 252 ? -0.298 -4.165 7.293 1.00 97.12 252 ILE A CA 1
ATOM 2040 C C . ILE A 1 252 ? -0.262 -4.895 8.636 1.00 97.12 252 ILE A C 1
ATOM 2042 O O . ILE A 1 252 ? -1.283 -5.435 9.055 1.00 97.12 252 ILE A O 1
ATOM 2046 N N . GLU A 1 253 ? 0.886 -4.928 9.312 1.00 96.56 253 GLU A N 1
ATOM 2047 C CA . GLU A 1 253 ? 1.005 -5.620 10.600 1.00 96.56 253 GLU A CA 1
ATOM 2048 C C . GLU A 1 253 ? 0.166 -4.946 11.693 1.00 96.56 253 GLU A C 1
ATOM 2050 O O . GLU A 1 253 ? -0.506 -5.637 12.457 1.00 96.56 253 GLU A O 1
ATOM 2055 N N . LEU A 1 254 ? 0.146 -3.610 11.727 1.00 96.94 254 LEU A N 1
ATOM 2056 C CA . LEU A 1 254 ? -0.686 -2.833 12.650 1.00 96.94 254 LEU A CA 1
ATOM 2057 C C . LEU A 1 254 ? -2.181 -3.125 12.460 1.00 96.94 254 LEU A C 1
ATOM 2059 O O . LEU A 1 254 ? -2.898 -3.365 13.429 1.00 96.94 254 LEU A O 1
ATOM 2063 N N . ILE A 1 255 ? -2.645 -3.135 11.209 1.00 96.31 255 ILE A N 1
ATOM 2064 C CA . ILE A 1 255 ? -4.050 -3.386 10.872 1.00 96.31 255 ILE A CA 1
ATOM 2065 C C . ILE A 1 255 ? -4.433 -4.831 11.180 1.00 96.31 255 ILE A C 1
ATOM 2067 O O . ILE A 1 255 ? -5.469 -5.070 11.795 1.00 96.31 255 ILE A O 1
ATOM 2071 N N . LYS A 1 256 ? -3.595 -5.804 10.805 1.00 95.50 256 LYS A N 1
ATOM 2072 C CA . LYS A 1 256 ? -3.842 -7.220 11.112 1.00 95.50 256 LYS A CA 1
ATOM 2073 C C . LYS A 1 256 ? -3.983 -7.465 12.608 1.00 95.50 256 LYS A C 1
ATOM 2075 O O . LYS A 1 256 ? -4.848 -8.237 13.008 1.00 95.50 256 LYS A O 1
ATOM 2080 N N . ASP A 1 257 ? -3.142 -6.833 13.423 1.00 94.44 257 ASP A N 1
ATOM 2081 C CA . ASP A 1 257 ? -3.217 -6.952 14.878 1.00 94.44 257 ASP A CA 1
ATOM 2082 C C . ASP A 1 257 ? -4.544 -6.405 15.422 1.00 94.44 257 ASP A C 1
ATOM 2084 O O . ASP A 1 257 ? -5.250 -7.112 16.143 1.00 94.44 257 ASP A O 1
ATOM 2088 N N . GLY A 1 258 ? -4.930 -5.199 14.986 1.00 93.88 258 GLY A N 1
ATOM 2089 C CA . GLY A 1 258 ? -6.204 -4.579 15.353 1.00 93.88 258 GLY A CA 1
ATOM 2090 C C . GLY A 1 258 ? -7.415 -5.424 14.951 1.00 93.88 258 GLY A C 1
ATOM 2091 O O . GLY A 1 258 ? -8.244 -5.750 15.799 1.00 93.88 258 GLY A O 1
ATOM 2092 N N . LEU A 1 259 ? -7.473 -5.858 13.688 1.00 95.19 259 LEU A N 1
ATOM 2093 C CA . LEU A 1 259 ? -8.551 -6.707 13.175 1.00 95.19 259 LEU A CA 1
ATOM 2094 C C . LEU A 1 259 ? -8.621 -8.046 13.912 1.00 95.19 259 LEU A C 1
ATOM 2096 O O . LEU A 1 259 ? -9.699 -8.503 14.279 1.00 95.19 259 LEU A O 1
ATOM 2100 N N . LYS A 1 260 ? -7.476 -8.689 14.165 1.00 95.12 260 LYS A N 1
ATOM 2101 C CA . LYS A 1 260 ? -7.434 -9.964 14.890 1.00 95.12 260 LYS A CA 1
ATOM 2102 C C . LYS A 1 260 ? -7.965 -9.819 16.312 1.00 95.12 260 LYS A C 1
ATOM 2104 O O . LYS A 1 260 ? -8.639 -10.733 16.786 1.00 95.12 260 LYS A O 1
ATOM 2109 N N . LYS A 1 261 ? -7.651 -8.713 16.990 1.00 93.38 261 LYS A N 1
ATOM 2110 C CA . LYS A 1 261 ? -8.188 -8.419 18.320 1.00 93.38 261 LYS A CA 1
ATOM 2111 C C . LYS A 1 261 ? -9.704 -8.237 18.262 1.00 93.38 261 LYS A C 1
ATOM 2113 O O . LYS A 1 261 ? -10.414 -8.938 18.970 1.00 93.38 261 LYS A O 1
ATOM 2118 N N . GLU A 1 262 ? -10.191 -7.403 17.348 1.00 94.19 262 GLU A N 1
ATOM 2119 C CA . GLU A 1 262 ? -11.627 -7.154 17.185 1.00 94.19 262 GLU A CA 1
ATOM 2120 C C . GLU A 1 262 ? -12.416 -8.433 16.865 1.00 94.19 262 GLU A C 1
ATOM 2122 O O . GLU A 1 262 ? -13.455 -8.701 17.471 1.00 94.19 262 GLU A O 1
ATOM 2127 N N . ILE A 1 263 ? -11.902 -9.261 15.949 1.00 96.12 263 ILE A N 1
ATOM 2128 C CA . ILE A 1 263 ? -12.519 -10.542 15.593 1.00 96.12 263 ILE A CA 1
ATOM 2129 C C . ILE A 1 263 ? -12.581 -11.463 16.810 1.00 96.12 263 ILE A C 1
ATOM 2131 O O . ILE A 1 263 ? -13.620 -12.072 17.039 1.00 96.12 263 ILE A O 1
ATOM 2135 N N . LYS A 1 264 ? -11.503 -11.575 17.596 1.00 95.69 264 LYS A N 1
ATOM 2136 C CA . LYS A 1 264 ? -11.493 -12.405 18.811 1.00 95.69 264 LYS A CA 1
ATOM 2137 C C . LYS A 1 264 ? -12.519 -11.922 19.833 1.00 95.69 264 LYS A C 1
ATOM 2139 O O . LYS A 1 264 ? -13.334 -12.718 20.284 1.00 95.69 264 LYS A O 1
ATOM 2144 N N . ASP A 1 265 ? -12.552 -10.619 20.098 1.00 94.94 265 ASP A N 1
ATOM 2145 C CA . ASP A 1 265 ? -13.507 -10.018 21.033 1.00 94.94 265 ASP A CA 1
ATOM 2146 C C . ASP A 1 265 ? -14.962 -10.252 20.581 1.00 94.94 265 ASP A C 1
ATOM 2148 O O . ASP A 1 265 ? -15.877 -10.397 21.394 1.00 94.94 265 ASP A O 1
ATOM 2152 N N . LYS A 1 266 ? -15.219 -10.286 19.268 1.00 95.31 266 LYS A N 1
ATOM 2153 C CA . LYS A 1 266 ? -16.525 -10.670 18.712 1.00 95.31 266 LYS A CA 1
ATOM 2154 C C . LYS A 1 266 ? -16.798 -12.171 18.840 1.00 95.31 266 LYS A C 1
ATOM 2156 O O . LYS A 1 266 ? -17.866 -12.537 19.318 1.00 95.31 266 LYS A O 1
ATOM 2161 N N . ILE A 1 267 ? -15.840 -13.029 18.483 1.00 94.88 267 ILE A N 1
ATOM 2162 C CA . ILE A 1 267 ? -15.925 -14.494 18.625 1.00 94.88 267 ILE A CA 1
ATOM 2163 C C . ILE A 1 267 ? -16.293 -14.895 20.057 1.00 94.88 267 ILE A C 1
ATOM 2165 O O . ILE A 1 267 ? -17.121 -15.785 20.255 1.00 94.88 267 ILE A O 1
ATOM 2169 N N . ASP A 1 268 ? -15.714 -14.235 21.058 1.00 93.38 268 ASP A N 1
ATOM 2170 C CA . ASP A 1 268 ? -15.962 -14.543 22.467 1.00 93.38 268 ASP A CA 1
ATOM 2171 C C . ASP A 1 268 ? -17.393 -14.217 22.914 1.00 93.38 268 ASP A C 1
ATOM 2173 O O . ASP A 1 268 ? -17.907 -14.863 23.825 1.00 93.38 268 ASP A O 1
ATOM 2177 N N . ARG A 1 269 ? -18.069 -13.293 22.221 1.00 92.62 269 ARG A N 1
ATOM 2178 C CA . ARG A 1 269 ? -19.461 -12.894 22.482 1.00 92.62 269 ARG A CA 1
ATOM 2179 C C . ARG A 1 269 ? -20.499 -13.703 21.698 1.00 92.62 269 ARG A C 1
ATOM 2181 O O . ARG A 1 269 ? -21.690 -13.599 21.995 1.00 92.62 269 ARG A O 1
ATOM 2188 N N . LEU A 1 270 ? -20.083 -14.491 20.705 1.00 92.88 270 LEU A N 1
ATOM 2189 C CA . LEU A 1 270 ? -20.994 -15.328 19.922 1.00 92.88 270 LEU A CA 1
ATOM 2190 C C . LEU A 1 270 ? -21.565 -16.462 20.784 1.00 92.88 270 LEU A C 1
ATOM 2192 O O . LEU A 1 270 ? -20.817 -17.219 21.402 1.00 92.88 270 LEU A O 1
ATOM 2196 N N . LYS A 1 271 ? -22.898 -16.593 20.779 1.00 89.88 271 LYS A N 1
ATOM 2197 C CA . LYS A 1 271 ? -23.626 -17.660 21.490 1.00 89.88 271 LYS A CA 1
ATOM 2198 C C . LYS A 1 271 ? -23.699 -18.969 20.699 1.00 89.88 271 LYS A C 1
ATOM 2200 O O . LYS A 1 271 ? -23.721 -20.040 21.295 1.00 89.88 271 LYS A O 1
ATOM 2205 N N . ASP A 1 272 ? -23.748 -18.885 19.370 1.00 93.06 272 ASP A N 1
ATOM 2206 C CA . ASP A 1 272 ? -23.781 -20.053 18.486 1.00 93.06 272 ASP A CA 1
ATOM 2207 C C . ASP A 1 272 ? -22.378 -20.664 18.368 1.00 93.06 272 ASP A C 1
ATOM 2209 O O . ASP A 1 272 ? -21.464 -20.071 17.787 1.00 93.06 272 ASP A O 1
ATOM 2213 N N . ASN A 1 273 ? -22.219 -21.864 18.927 1.00 93.50 273 ASN A N 1
ATOM 2214 C CA . ASN A 1 273 ? -20.952 -22.586 18.963 1.00 93.50 273 ASN A CA 1
ATOM 2215 C C . ASN A 1 273 ? -20.480 -23.069 17.583 1.00 93.50 273 ASN A C 1
ATOM 2217 O O . ASN A 1 273 ? -19.269 -23.116 17.342 1.00 93.50 273 ASN A O 1
ATOM 2221 N N . ASP A 1 274 ? -21.394 -23.410 16.676 1.00 95.00 274 ASP A N 1
ATOM 2222 C CA . ASP A 1 274 ? -21.046 -23.897 15.341 1.00 95.00 274 ASP A CA 1
ATOM 2223 C C . ASP A 1 274 ? -20.595 -22.738 14.454 1.00 95.00 274 ASP A C 1
ATOM 2225 O O . ASP A 1 274 ? -19.536 -22.809 13.812 1.00 95.00 274 ASP A O 1
ATOM 2229 N N . PHE A 1 275 ? -21.322 -21.618 14.501 1.00 95.25 275 PHE A N 1
ATOM 2230 C CA . PHE A 1 275 ? -20.892 -20.390 13.842 1.00 95.25 275 PHE A CA 1
ATOM 2231 C C . PHE A 1 275 ? -19.556 -19.897 14.415 1.00 95.25 275 PHE A C 1
ATOM 2233 O O . PHE A 1 275 ? -18.620 -19.624 13.655 1.00 95.25 275 PHE A O 1
ATOM 2240 N N . LYS A 1 276 ? -19.402 -19.888 15.747 1.00 96.06 276 LYS A N 1
ATOM 2241 C CA . LYS A 1 276 ? -18.145 -19.541 16.429 1.00 96.06 276 LYS A CA 1
ATOM 2242 C C . LYS A 1 276 ? -16.970 -20.387 15.929 1.00 96.06 276 LYS A C 1
ATOM 2244 O O . LYS A 1 276 ? -15.925 -19.841 15.566 1.00 96.06 276 LYS A O 1
ATOM 2249 N N . ARG A 1 277 ? -17.137 -21.712 15.837 1.00 95.69 277 ARG A N 1
ATOM 2250 C CA . ARG A 1 277 ? -16.109 -22.632 15.317 1.00 95.69 277 ARG A CA 1
ATOM 2251 C C . ARG A 1 277 ? -15.772 -22.344 13.848 1.00 95.69 277 ARG A C 1
ATOM 2253 O O . ARG A 1 277 ? -14.597 -22.346 13.478 1.00 95.69 277 ARG A O 1
ATOM 2260 N N . SER A 1 278 ? -16.775 -22.053 13.017 1.00 95.81 278 SER A N 1
ATOM 2261 C CA . SER A 1 278 ? -16.593 -21.682 11.603 1.00 95.81 278 SER A CA 1
ATOM 2262 C C . SER A 1 278 ? -15.757 -20.406 11.436 1.00 95.81 278 SER A C 1
ATOM 2264 O O . SER A 1 278 ? -14.812 -20.359 10.637 1.00 95.81 278 SER A O 1
ATOM 2266 N N . VAL A 1 279 ? -16.060 -19.376 12.229 1.00 96.81 279 VAL A N 1
ATOM 2267 C CA . VAL A 1 279 ? -15.327 -18.104 12.235 1.00 96.81 279 VAL A CA 1
ATOM 2268 C C . VAL A 1 279 ? -13.893 -18.305 12.737 1.00 96.81 279 VAL A C 1
ATOM 2270 O O . VAL A 1 279 ? -12.956 -17.846 12.084 1.00 96.81 279 VAL A O 1
ATOM 2273 N N . GLN A 1 280 ? -13.686 -19.061 13.821 1.00 96.12 280 GLN A N 1
ATOM 2274 C CA . GLN A 1 280 ? -12.348 -19.360 14.349 1.00 96.12 280 GLN A CA 1
ATOM 2275 C C . GLN A 1 280 ? -11.467 -20.086 13.319 1.00 96.12 280 GLN A C 1
ATOM 2277 O O . GLN A 1 280 ? -10.293 -19.751 13.144 1.00 96.12 280 GLN A O 1
ATOM 2282 N N . ASN A 1 281 ? -12.036 -21.047 12.588 1.00 95.88 281 ASN A N 1
ATOM 2283 C CA . ASN A 1 281 ? -11.334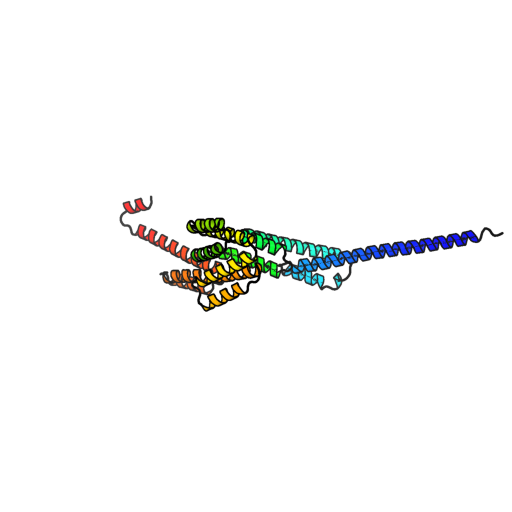 -21.743 11.511 1.00 95.88 281 ASN A CA 1
ATOM 2284 C C . ASN A 1 281 ? -10.944 -20.802 10.366 1.00 95.88 281 ASN A C 1
ATOM 2286 O O . ASN A 1 281 ? -9.869 -20.955 9.787 1.00 95.88 281 ASN A O 1
ATOM 2290 N N . SER A 1 282 ? -11.800 -19.828 10.049 1.00 96.94 282 SER A N 1
ATOM 2291 C CA . SER A 1 282 ? -11.513 -18.805 9.037 1.00 96.94 282 SER A CA 1
ATOM 2292 C C . SER A 1 282 ? -10.383 -17.883 9.506 1.00 96.94 282 SER A C 1
ATOM 2294 O O . SER A 1 282 ? -9.427 -17.657 8.767 1.00 96.94 282 SER A O 1
ATOM 2296 N N . LEU A 1 283 ? -10.421 -17.451 10.772 1.00 96.56 283 LEU A N 1
ATOM 2297 C CA . LEU A 1 283 ? -9.379 -16.627 11.388 1.00 96.56 283 LEU A CA 1
ATOM 2298 C C . LEU A 1 283 ? -8.008 -17.313 11.369 1.00 96.56 283 LEU A C 1
ATOM 2300 O O . LEU A 1 283 ? -7.004 -16.675 11.061 1.00 96.56 283 LEU A O 1
ATOM 2304 N N . ASN A 1 284 ? -7.958 -18.620 11.638 1.00 94.94 284 ASN A N 1
ATOM 2305 C CA . ASN A 1 284 ? -6.716 -19.397 11.599 1.00 94.94 284 ASN A CA 1
ATOM 2306 C C . ASN A 1 284 ? -6.113 -19.504 10.183 1.00 94.94 284 ASN A C 1
ATOM 2308 O O . ASN A 1 284 ? -4.921 -19.774 10.047 1.00 94.94 284 ASN A O 1
ATOM 2312 N N . LYS A 1 285 ? -6.918 -19.297 9.132 1.00 95.88 285 LYS A N 1
ATOM 2313 C CA . LYS A 1 285 ? -6.494 -19.350 7.722 1.00 95.88 285 LYS A CA 1
ATOM 2314 C C . LYS A 1 285 ? -6.214 -17.970 7.115 1.00 95.88 285 LYS A C 1
ATOM 2316 O O . LYS A 1 285 ? -5.657 -17.919 6.020 1.00 95.88 285 LYS A O 1
ATOM 2321 N N . ALA A 1 286 ? -6.577 -16.881 7.795 1.00 96.00 286 ALA A N 1
ATOM 2322 C CA . ALA A 1 286 ? -6.462 -15.518 7.286 1.00 96.00 286 ALA A CA 1
ATOM 2323 C C . ALA A 1 286 ? -4.995 -15.074 7.131 1.00 96.00 286 ALA A C 1
ATOM 2325 O O . ALA A 1 286 ? -4.201 -15.111 8.077 1.00 96.00 286 ALA A O 1
ATOM 2326 N N . LYS A 1 287 ? -4.631 -14.616 5.930 1.00 92.62 287 LYS A N 1
ATOM 2327 C CA . LYS A 1 287 ? -3.260 -14.231 5.554 1.00 92.62 287 LYS A CA 1
ATOM 2328 C C . LYS A 1 287 ? -3.121 -12.741 5.265 1.00 92.62 287 LYS A C 1
ATOM 2330 O O . LYS A 1 287 ? -2.080 -12.156 5.579 1.00 92.62 287 LYS A O 1
ATOM 2335 N N . ASN A 1 288 ? -4.126 -12.125 4.655 1.00 91.81 288 ASN A N 1
ATOM 2336 C CA . ASN A 1 288 ? -4.108 -10.727 4.217 1.00 91.81 288 ASN A CA 1
ATOM 2337 C C . ASN A 1 288 ? -5.228 -9.918 4.899 1.00 91.81 288 ASN A C 1
ATOM 2339 O O . ASN A 1 288 ? -6.097 -10.498 5.538 1.00 91.81 288 ASN A O 1
ATOM 2343 N N . ILE A 1 289 ? -5.184 -8.583 4.799 1.00 94.62 289 ILE A N 1
ATOM 2344 C CA . ILE A 1 289 ? -6.165 -7.685 5.442 1.00 94.62 289 ILE A CA 1
ATOM 2345 C C . ILE A 1 289 ? -7.593 -8.016 5.001 1.00 94.62 289 ILE A C 1
ATOM 2347 O O . ILE A 1 289 ? -8.488 -8.055 5.842 1.00 94.62 289 ILE A O 1
ATOM 2351 N N . LYS A 1 290 ? -7.790 -8.293 3.708 1.00 92.56 290 LYS A N 1
ATOM 2352 C CA . LYS A 1 290 ? -9.096 -8.623 3.146 1.00 92.56 290 LYS A CA 1
ATOM 2353 C C . LYS A 1 290 ? -9.690 -9.875 3.791 1.00 92.56 290 LYS A C 1
ATOM 2355 O O . LYS A 1 290 ? -10.847 -9.837 4.174 1.00 92.56 290 LYS A O 1
ATOM 2360 N N . ASP A 1 291 ? -8.891 -10.915 4.031 1.00 95.06 291 ASP A N 1
ATOM 2361 C CA . ASP A 1 291 ? -9.362 -12.121 4.724 1.00 95.06 291 ASP A CA 1
ATOM 2362 C C . ASP A 1 291 ? -9.917 -11.784 6.122 1.00 95.06 291 ASP A C 1
ATOM 2364 O O . ASP A 1 291 ? -10.981 -12.263 6.505 1.00 95.06 291 ASP A O 1
ATOM 2368 N N . TYR A 1 292 ? -9.216 -10.943 6.895 1.00 96.19 292 TYR A N 1
ATOM 2369 C CA . TYR A 1 292 ? -9.685 -10.508 8.218 1.00 96.19 292 TYR A CA 1
ATOM 2370 C C . TYR A 1 292 ? -10.942 -9.631 8.116 1.00 96.19 292 TYR A C 1
ATOM 2372 O O . TYR A 1 292 ? -11.870 -9.786 8.909 1.00 96.19 292 TYR A O 1
ATOM 2380 N N . TYR A 1 293 ? -10.989 -8.731 7.135 1.00 92.69 293 TYR A N 1
ATOM 2381 C CA . TYR A 1 293 ? -12.136 -7.857 6.902 1.00 92.69 293 TYR A CA 1
ATOM 2382 C C . TYR A 1 293 ? -13.391 -8.646 6.493 1.00 92.69 293 TYR A C 1
ATOM 2384 O O . TYR A 1 293 ? -14.469 -8.421 7.038 1.00 92.69 293 TYR A O 1
ATOM 2392 N N . ASP A 1 294 ? -13.244 -9.639 5.615 1.00 93.75 294 ASP A N 1
ATOM 2393 C CA . ASP A 1 294 ? -14.323 -10.537 5.194 1.00 93.75 294 ASP A CA 1
ATOM 2394 C C . ASP A 1 294 ? -14.853 -11.361 6.382 1.00 93.75 294 ASP A C 1
ATOM 2396 O O . ASP A 1 294 ? -16.060 -11.568 6.516 1.00 93.75 294 ASP A O 1
ATOM 2400 N N . ILE A 1 295 ? -13.971 -11.779 7.301 1.00 96.44 295 ILE A N 1
ATOM 2401 C CA . ILE A 1 295 ? -14.377 -12.442 8.548 1.00 96.44 295 ILE A CA 1
ATOM 2402 C C . ILE A 1 295 ? -15.202 -11.502 9.434 1.00 96.44 295 ILE A C 1
ATOM 2404 O O . ILE A 1 295 ? -16.241 -11.923 9.944 1.00 96.44 295 ILE A O 1
ATOM 2408 N N . LEU A 1 296 ? -14.779 -10.246 9.615 1.00 95.00 296 LEU A N 1
ATOM 2409 C CA . LEU A 1 296 ? -15.561 -9.264 10.376 1.00 95.00 296 LEU A CA 1
ATOM 2410 C C . LEU A 1 296 ? -16.938 -9.032 9.756 1.00 95.00 296 LEU A C 1
ATOM 2412 O O . LEU A 1 296 ? -17.929 -9.041 10.484 1.00 95.00 296 LEU A O 1
ATOM 2416 N N . ASN A 1 297 ? -17.016 -8.882 8.433 1.00 94.12 297 ASN A N 1
ATOM 2417 C CA . ASN A 1 297 ? -18.291 -8.714 7.733 1.00 94.12 297 ASN A CA 1
ATOM 2418 C C . ASN A 1 297 ? -19.206 -9.917 7.946 1.00 94.12 297 ASN A C 1
ATOM 2420 O O . ASN A 1 297 ? -20.359 -9.736 8.325 1.00 94.12 297 ASN A O 1
ATOM 2424 N N . LYS A 1 298 ? -18.675 -11.139 7.832 1.00 94.81 298 LYS A N 1
ATOM 2425 C CA . LYS A 1 298 ? -19.433 -12.365 8.109 1.00 94.81 298 LYS A CA 1
ATOM 2426 C C . LYS A 1 298 ? -19.993 -12.392 9.535 1.00 94.81 298 LYS A C 1
ATOM 2428 O O . LYS A 1 298 ? -21.132 -12.806 9.738 1.00 94.81 298 LYS A O 1
ATOM 2433 N N . ILE A 1 299 ? -19.214 -11.960 10.530 1.00 95.25 299 ILE A N 1
ATOM 2434 C CA . ILE A 1 299 ? -19.701 -11.855 11.914 1.00 95.25 299 ILE A CA 1
ATOM 2435 C C . ILE A 1 299 ? -20.796 -10.786 12.022 1.00 95.25 299 ILE A C 1
ATOM 2437 O O . ILE A 1 299 ? -21.832 -11.041 12.628 1.00 95.25 299 ILE A O 1
ATOM 2441 N N . ASN A 1 300 ? -20.590 -9.611 11.426 1.00 93.12 300 ASN A N 1
ATOM 2442 C CA . ASN A 1 300 ? -21.548 -8.505 11.472 1.00 93.12 300 ASN A CA 1
ATOM 2443 C C . ASN A 1 300 ? -22.885 -8.873 10.808 1.00 93.12 300 ASN A C 1
ATOM 2445 O O . ASN A 1 300 ? -23.942 -8.561 11.352 1.00 93.12 300 ASN A O 1
ATOM 2449 N N . GLU A 1 301 ? -22.851 -9.566 9.669 1.00 93.94 301 GLU A N 1
ATOM 2450 C CA . GLU A 1 301 ? -24.040 -10.082 8.983 1.00 93.94 301 GLU A CA 1
ATO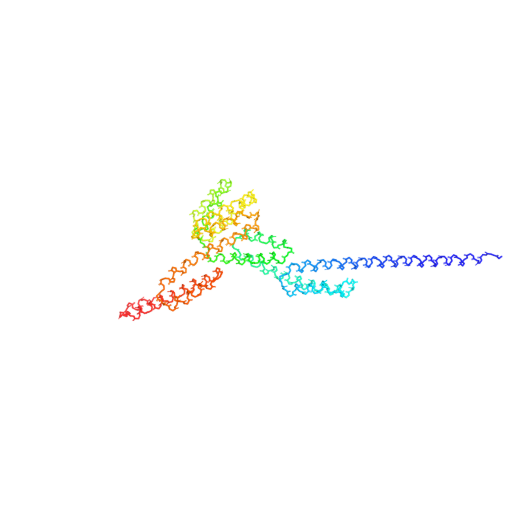M 2451 C C . GLU A 1 301 ? -24.794 -11.094 9.849 1.00 93.94 301 GLU A C 1
ATOM 2453 O O . GLU A 1 301 ? -26.018 -11.023 9.966 1.00 93.94 301 GLU A O 1
ATOM 2458 N N . TYR A 1 302 ? -24.072 -12.007 10.505 1.00 93.25 302 TYR A N 1
ATOM 2459 C CA . TYR A 1 302 ? -24.670 -12.961 11.435 1.00 93.25 302 TYR A CA 1
ATOM 2460 C C . TYR A 1 302 ? -25.339 -12.256 12.624 1.00 93.25 302 TYR A C 1
ATOM 2462 O O . TYR A 1 302 ? -26.496 -12.534 12.938 1.00 93.25 302 TYR A O 1
ATOM 2470 N N . GLU A 1 303 ? -24.650 -11.301 13.257 1.00 90.56 303 GLU A N 1
ATOM 2471 C CA . GLU A 1 303 ? -25.195 -10.508 14.366 1.00 90.56 303 GLU A CA 1
ATOM 2472 C C . GLU A 1 303 ? -26.436 -9.708 13.941 1.00 90.56 303 GLU A C 1
ATOM 2474 O O . GLU A 1 303 ? -27.411 -9.633 14.691 1.00 90.56 303 GLU A O 1
ATOM 2479 N N . PHE A 1 304 ? -26.424 -9.126 12.740 1.00 90.19 304 PHE A N 1
ATOM 2480 C CA . PHE A 1 304 ? -27.568 -8.403 12.190 1.00 90.19 304 PHE A CA 1
ATOM 2481 C C . PHE A 1 304 ? -28.773 -9.327 11.970 1.00 90.19 304 PHE A C 1
ATOM 2483 O O . PHE A 1 304 ? -29.879 -9.019 12.417 1.00 90.19 304 PHE A O 1
ATOM 2490 N N . ASN A 1 305 ? -28.559 -10.484 11.341 1.00 89.75 305 ASN A N 1
ATOM 2491 C CA . ASN A 1 305 ? -29.621 -11.451 11.073 1.00 89.75 305 ASN A CA 1
ATOM 2492 C C . ASN A 1 305 ? -30.188 -12.062 12.359 1.00 89.75 305 ASN A C 1
ATOM 2494 O O . ASN A 1 305 ? -31.403 -12.213 12.468 1.00 89.75 305 ASN A O 1
ATOM 2498 N N . SER A 1 306 ? -29.340 -12.344 13.353 1.00 85.50 306 SER A N 1
ATOM 2499 C CA . SER A 1 306 ? -29.781 -12.806 14.675 1.00 85.50 306 SER A CA 1
ATOM 2500 C C . SER A 1 306 ? -30.684 -11.773 15.346 1.00 85.50 306 SER A C 1
ATOM 2502 O O . SER A 1 306 ? -31.773 -12.118 15.788 1.00 85.50 306 SER A O 1
ATOM 2504 N N . LYS A 1 307 ? -30.288 -10.491 15.358 1.00 86.50 307 LYS A N 1
ATOM 2505 C CA . LYS A 1 307 ? -31.117 -9.414 15.926 1.00 86.50 307 LYS A CA 1
ATOM 2506 C C . LYS A 1 307 ? -32.447 -9.261 15.195 1.00 86.50 307 LYS A C 1
ATOM 2508 O O . LYS A 1 307 ? -33.470 -9.028 15.830 1.00 86.50 307 LYS A O 1
ATOM 2513 N N . LYS A 1 308 ? -32.441 -9.395 13.866 1.00 85.75 308 LYS A N 1
ATOM 2514 C CA . LYS A 1 308 ? -33.664 -9.369 13.059 1.00 85.75 308 LYS A CA 1
ATOM 2515 C C . LYS A 1 308 ? -34.595 -10.529 13.426 1.00 85.75 308 LYS A C 1
ATOM 2517 O O . LYS A 1 308 ? -35.790 -10.308 13.581 1.00 85.75 308 LYS A O 1
ATOM 2522 N N . ALA A 1 309 ? -34.059 -11.739 13.583 1.00 82.31 309 ALA A N 1
ATOM 2523 C CA . ALA A 1 309 ? -34.834 -12.908 13.991 1.00 82.31 309 ALA A CA 1
ATOM 2524 C C . ALA A 1 309 ? -35.406 -12.753 15.410 1.00 82.31 309 ALA A C 1
ATOM 2526 O O . ALA A 1 309 ? -36.588 -13.015 15.615 1.00 82.31 309 ALA A O 1
ATOM 2527 N N . ASP A 1 310 ? -34.606 -12.257 16.358 1.00 82.69 310 ASP A N 1
ATOM 2528 C CA . ASP A 1 310 ? -35.056 -11.977 17.726 1.00 82.69 310 ASP A CA 1
ATOM 2529 C C . ASP A 1 310 ? -36.177 -10.926 17.753 1.00 82.69 310 ASP A C 1
ATOM 2531 O O . ASP A 1 310 ? -37.150 -11.078 18.493 1.00 82.69 310 ASP A O 1
ATOM 2535 N N . ALA A 1 311 ? -36.080 -9.883 16.921 1.00 80.38 311 ALA A N 1
ATOM 2536 C CA . ALA A 1 311 ? -37.120 -8.864 16.789 1.00 80.38 311 ALA A CA 1
ATOM 2537 C C . ALA A 1 311 ? -38.428 -9.431 16.208 1.00 80.38 311 ALA A C 1
ATOM 2539 O O . ALA A 1 311 ? -39.496 -9.137 16.736 1.00 80.38 311 ALA A O 1
ATOM 2540 N N . ILE A 1 312 ? -38.352 -10.277 15.171 1.00 80.19 312 ILE A N 1
ATOM 2541 C CA . ILE A 1 312 ? -39.527 -10.956 14.594 1.00 80.19 312 ILE A CA 1
ATOM 2542 C C . ILE A 1 312 ? -40.175 -11.872 15.633 1.00 80.19 312 ILE A C 1
ATOM 2544 O O . ILE A 1 312 ? -41.380 -11.804 15.841 1.00 80.19 312 ILE A O 1
ATOM 2548 N N . LYS A 1 313 ? -39.378 -12.675 16.343 1.00 78.12 313 LYS A N 1
ATOM 2549 C CA . LYS A 1 313 ? -39.897 -13.554 17.392 1.00 78.12 313 LYS A CA 1
ATOM 2550 C C . LYS A 1 313 ? -40.557 -12.765 18.526 1.00 78.12 313 LYS A C 1
ATOM 2552 O O . LYS A 1 313 ? -41.640 -13.121 18.965 1.00 78.12 313 LYS A O 1
ATOM 2557 N N . SER A 1 314 ? -39.942 -11.663 18.956 1.00 78.06 314 SER A N 1
ATOM 2558 C CA . SER A 1 314 ? -40.520 -10.782 19.982 1.00 78.06 314 SER A CA 1
ATOM 2559 C C . SER A 1 314 ? -41.852 -10.175 19.529 1.00 78.06 314 SER A C 1
ATOM 2561 O O . SER A 1 314 ? -42.754 -10.007 20.343 1.00 78.06 314 SER A O 1
ATOM 2563 N N . LEU A 1 315 ? -41.990 -9.867 18.235 1.00 74.06 315 LEU A N 1
ATOM 2564 C CA . LEU A 1 315 ? -43.252 -9.430 17.638 1.00 74.06 315 LEU A CA 1
ATOM 2565 C C . LEU A 1 315 ? -44.300 -10.555 17.636 1.00 74.06 315 LEU A C 1
ATOM 2567 O O . LEU A 1 315 ? -45.482 -10.306 17.869 1.00 74.06 315 LEU A O 1
ATOM 2571 N N . ASP A 1 316 ? -43.885 -11.791 17.372 1.00 73.00 316 ASP A N 1
ATOM 2572 C CA . ASP A 1 316 ? -44.771 -12.954 17.384 1.00 73.00 316 ASP A CA 1
ATOM 2573 C C . ASP A 1 316 ? -45.264 -13.321 18.781 1.00 73.00 316 ASP A C 1
ATOM 2575 O O . ASP A 1 316 ? -46.444 -13.642 18.932 1.00 73.00 316 ASP A O 1
ATOM 2579 N N . ASP A 1 317 ? -44.407 -13.154 19.786 1.00 74.00 317 ASP A N 1
ATOM 2580 C CA . ASP A 1 317 ? -44.703 -13.406 21.195 1.00 74.00 317 ASP A CA 1
ATOM 2581 C C . ASP A 1 317 ? -45.544 -12.279 21.853 1.00 74.00 317 ASP A C 1
ATOM 2583 O O . ASP A 1 317 ? -46.028 -12.446 22.977 1.00 74.00 317 ASP A O 1
ATOM 2587 N N . LEU A 1 318 ? -45.767 -11.136 21.181 1.00 72.38 318 LEU A N 1
ATOM 2588 C CA . LEU A 1 318 ? -46.691 -10.092 21.650 1.00 72.38 318 LEU A CA 1
ATOM 2589 C C . LEU A 1 318 ? -48.148 -10.573 21.545 1.00 72.38 318 LEU A C 1
ATOM 2591 O O . LEU A 1 318 ? -48.693 -10.731 20.452 1.00 72.38 318 LEU A O 1
ATOM 2595 N N . SER A 1 319 ? -48.802 -10.741 22.698 1.00 64.25 319 SER A N 1
ATOM 2596 C CA . SER A 1 319 ? -50.215 -11.141 22.808 1.00 64.25 319 SER A CA 1
ATOM 2597 C C . SER A 1 319 ? -51.217 -10.009 22.532 1.00 64.25 319 SER A C 1
ATOM 2599 O O . SER A 1 319 ? -52.399 -10.270 22.318 1.00 64.25 319 SER A O 1
ATOM 2601 N N . ASP A 1 320 ? -50.755 -8.759 22.535 1.00 69.12 320 ASP A N 1
ATOM 2602 C CA . ASP A 1 320 ? -51.558 -7.542 22.398 1.00 69.12 320 ASP A CA 1
ATOM 2603 C C . ASP A 1 320 ? -51.586 -7.085 20.924 1.00 69.12 320 ASP A C 1
ATOM 2605 O O . ASP A 1 320 ? -50.603 -6.538 20.410 1.00 69.12 320 ASP A O 1
ATOM 2609 N N . GLN A 1 321 ? -52.690 -7.368 20.217 1.00 68.50 321 GLN A N 1
ATOM 2610 C CA . GLN A 1 321 ? -52.799 -7.143 18.767 1.00 68.50 321 GLN A CA 1
ATOM 2611 C C . GLN A 1 321 ? -52.714 -5.667 18.358 1.00 68.50 321 GLN A C 1
ATOM 2613 O O . GLN A 1 321 ? -52.188 -5.381 17.282 1.00 68.50 321 GLN A O 1
ATOM 2618 N N . ASP A 1 322 ? -53.159 -4.733 19.201 1.00 65.00 322 ASP A N 1
ATOM 2619 C CA . ASP A 1 322 ? -53.099 -3.302 18.884 1.00 65.00 322 ASP A CA 1
ATOM 2620 C C . ASP A 1 322 ? -51.649 -2.800 18.882 1.00 65.00 322 ASP A C 1
ATOM 2622 O O . ASP A 1 322 ? -51.223 -2.114 17.952 1.00 65.00 322 ASP A O 1
ATOM 2626 N N . LYS A 1 323 ? -50.828 -3.259 19.837 1.00 61.75 323 LYS A N 1
ATOM 2627 C CA . LYS A 1 323 ? -49.381 -2.973 19.853 1.00 61.75 323 LYS A CA 1
ATOM 2628 C C . LYS A 1 323 ? -48.636 -3.646 18.708 1.00 61.75 323 LYS A C 1
ATOM 2630 O O . LYS A 1 323 ? -47.656 -3.099 18.207 1.00 61.75 323 LYS A O 1
ATOM 2635 N N . LYS A 1 324 ? -49.094 -4.827 18.286 1.00 59.78 324 LYS A N 1
ATOM 2636 C CA . LYS A 1 324 ? -48.538 -5.532 17.127 1.00 59.78 324 LYS A CA 1
ATOM 2637 C C . LYS A 1 324 ? -48.810 -4.755 15.832 1.00 59.78 324 LYS A C 1
ATOM 2639 O O . LYS A 1 324 ? -47.910 -4.633 15.007 1.00 59.78 324 LYS A O 1
ATOM 2644 N N . ASN A 1 325 ? -50.001 -4.169 15.693 1.00 61.09 325 ASN A N 1
ATOM 2645 C CA . ASN A 1 325 ? -50.381 -3.330 14.552 1.00 61.09 325 ASN A CA 1
ATOM 2646 C C . ASN A 1 325 ? -49.656 -1.971 14.528 1.00 61.09 325 ASN A C 1
ATOM 2648 O O . ASN A 1 325 ? -49.261 -1.529 13.449 1.00 61.09 325 ASN A O 1
ATOM 2652 N N . ASP A 1 326 ? -49.430 -1.337 15.683 1.00 62.88 326 ASP A N 1
ATOM 2653 C CA . ASP A 1 326 ? -48.659 -0.083 15.781 1.00 62.88 326 ASP A CA 1
ATOM 2654 C C . ASP A 1 326 ? -47.165 -0.269 15.478 1.00 62.88 326 ASP A C 1
ATOM 2656 O O . ASP A 1 326 ? -46.530 0.637 14.953 1.00 62.88 326 ASP A O 1
ATOM 2660 N N . PHE A 1 327 ? -46.592 -1.443 15.762 1.00 59.16 327 PHE A N 1
ATOM 2661 C CA . PHE A 1 327 ? -45.188 -1.744 15.448 1.00 59.16 327 PHE A CA 1
ATOM 2662 C C . PHE A 1 327 ? -44.946 -2.035 13.952 1.00 59.16 327 PHE A C 1
ATOM 2664 O O . PHE A 1 327 ? -43.813 -1.955 13.481 1.00 59.16 327 PHE A O 1
ATOM 2671 N N . ILE A 1 328 ? -45.995 -2.417 13.210 1.00 60.47 328 ILE A N 1
ATOM 2672 C CA . ILE A 1 328 ? -45.937 -2.732 11.770 1.00 60.47 328 ILE A CA 1
ATOM 2673 C C . ILE A 1 328 ? -46.126 -1.476 10.893 1.00 60.47 328 ILE A C 1
ATOM 2675 O O . ILE A 1 328 ? -45.687 -1.483 9.741 1.00 60.47 328 ILE A O 1
ATOM 2679 N N . ARG A 1 329 ? -46.781 -0.426 11.408 1.00 53.84 329 ARG A N 1
ATOM 2680 C CA . ARG A 1 329 ? -47.006 0.855 10.710 1.00 53.84 329 ARG A CA 1
ATOM 2681 C C . ARG A 1 329 ? -45.770 1.749 10.690 1.00 53.84 329 ARG A C 1
ATOM 2683 O O . ARG A 1 329 ? -45.601 2.439 9.660 1.00 53.84 329 ARG A O 1
#

Organism: Mycoplasmopsis cynos (strain C142) (NCBI:txid1246955)

Secondary structure (DSSP, 8-state):
--SSSHHHHHHHHHHHHHHHHHHHHHHHHHHHHHHHHHHHHHHHHHHHHHHHHH---HHHHHHHHHHHH-GGGSS--HHHHHHHHHHHHHHHHHHHHHHHHHHHHHHT-S-HHHHHHHHHHHHT--SHHHHHHHHHHHHHHHHHHTS--HHHHHHHHHHHHHT---HHHHHHHHHHHHH--SHHHHHHHHHHHHHHHHHH-HHHHHHHHHHHHHHHHHHSS--HHHHHHHHHHHHT--SHHHHHHHHHHHHHHHHHHHHHHHHHHHHHH---HHHHHHHHHHHHH--SHHHHHHHHHHHHHHHHHHHHHHHHHHHHT---HHHHHHHH-

pLDDT: mean 88.4, std 15.35, range [43.59, 98.75]

Foldseek 3Di:
DPPPPVVVVVVVVVVVVVVVVVVVVVVVVVVVVVVVLVVLLVVLLVLLVQLLFQAQDPVLVVVSVCLNPDPVLPDRDPVSSVVSVVSSVVSVVRSVVLLVVLLVLLVLQLQPLVSVVLVVQSVPDRGNVSSVLSSVLSVLSNLLVLFPDPVLLLLLQVQLLVLQPPPVVSVVLVVQSVPDDDDSSSSVSSSVSLVRQVVVHQVSSLVSNLVSLLRSLVPAPDDPVVSVVLNVQSVPQPGPVSNSSSSSVSSFVRRLVVLLVVLVVLLVVDPDPVVSVVLVVQNVVDDGSVSSSVSVVSSVVVVVVVVVVVVVVVLVPDPDVVVNVVVVD

Sequence (329 aa):
MNKRKQKRIFLGFSILAFLVSSATAIWTIWNTKDNKNFSEYEKLIQELKKEKNLVLSPEHKKKAEDFLNNPRYKNSSKENIEKIKKVIKEIKDQNNKENKEIIDLISKVKSDFKKKKLNAKLSNVKMSNDKQNIKDNVTKLIDIELAKNPDLEKIEAKELIKRIKNSNKKKDFETKLASIKNLNDLGLLIDNVEKELENQSPNDYLSAKKEALKTKIAASSLEAKKKTNLTNLINNSSDFSSLLDNEIKANIELIKDGLKKEIKDKIDRLKDNDFKRSVQNSLNKAKNIKDYYDILNKINEYEFNSKKADAIKSLDDLSDQDKKNDFIR